Protein AF-0000000079469574 (afdb_homodimer)

Nearest PDB structures (foldseek):
  2pic-assembly1_A  TM=6.461E-01  e=1.067E-06  Escherichia coli K-12
  2ae0-assembly1_X  TM=6.456E-01  e=4.842E-06  Escherichia coli
  2gae-assembly1_A  TM=6.370E-01  e=6.229E-06  Escherichia coli
  2pjj-assembly1_A  TM=6.570E-01  e=1.413E-05  Escherichia coli K-12
  3czb-assembly3_B  TM=7.026E-01  e=5.649E-05  Caulobacter vibrioides CB15

Solvent-accessible surface area (backbone atoms only — not comparable to full-atom values): 18254 Å² total; per-residue (Å²): 140,82,82,83,78,80,81,78,80,82,76,82,77,79,77,77,77,74,75,80,71,76,71,75,79,53,64,59,54,59,48,45,49,51,62,63,38,64,46,46,97,76,51,72,62,42,71,26,29,50,49,75,45,34,37,81,42,91,91,46,70,65,52,35,73,74,67,32,71,64,42,58,67,29,33,23,25,26,14,55,91,79,47,54,68,36,28,26,32,35,30,65,86,44,45,65,31,69,37,96,85,70,50,60,31,84,20,58,33,32,25,51,25,59,41,95,84,30,59,61,65,26,34,34,38,29,36,27,67,38,78,74,34,47,58,64,55,31,61,42,42,30,60,58,36,50,36,27,63,48,42,69,60,68,94,56,79,84,132,138,82,79,77,78,79,79,78,78,80,74,80,78,77,77,77,76,73,74,81,72,77,72,74,80,56,65,59,55,59,49,46,49,51,62,63,41,47,58,47,96,76,52,67,63,40,69,26,30,50,50,76,46,33,37,80,41,90,91,45,68,66,51,35,73,75,68,32,73,65,41,61,65,30,32,23,26,26,14,55,90,78,45,54,68,36,27,26,31,35,28,65,86,45,43,66,30,69,37,96,86,69,49,60,32,84,18,57,33,32,26,52,25,59,42,95,84,30,60,62,65,27,35,36,39,29,36,26,68,38,78,75,35,48,58,64,54,31,60,41,42,30,60,57,36,52,36,29,62,44,41,69,58,67,94,56,79,85,130

pLDDT: mean 79.32, std 26.01, range [30.19, 98.75]

Sequence (318 aa):
MGRHLAALAALPLLAFGGGAHAAPSDPIGDLLMNALTGTVPGSADYRLRATLYHAGAKGVGGLDSLGCKVVAMRTAAIDRNLIPRRTILFIKETVGLSMPDGGTHDGYWYASDVGGAIKGQRIDLFTGAGAGSMKPMRPLNLSQLTVTKAGQFKGCPPNMGRHLAALAALPLLAFGGGAHAAPSDPIGDLLMNALTGTVPGSADYRLRATLYHAGAKGVGGLDSLGCKVVAMRTAAIDRNLIPRRTILFIKETVGLSMPDGGTHDGYWYASDVGGAIKGQRIDLFTGAGAGSMKPMRPLNLSQLTVTKAGQFKGCPPN

Organism: NCBI:txid2803784

Foldseek 3Di:
DDDPPPPPPDDPPPPPPPDPPDDPPPPVVVVVVLVPQPPPVPFDWQWAFEAEDEPPPPPDDQAAPLRHGDDAQAEKAAACVVPNFQWKKFWPQQFQFAAPVGDGDNRIHGHHHHDPVHHDRYMYHYQYHDPVSCVSVVVDPNGTITMTGRHGDPRDDDD/DPPPPPPPDPPPPPPPPPDPPPDPPPPVVVVVVLVVLDPPCPFDWFWAFEAEDEPPDPPDDQAAPLRHGDDAQAEKAAACVVPNFQWKKFWPQQFQFAAPVGDGDNRIHGHHHHDPVHHDRYMYHYQYHDPVSCVSVVVDPNGTITMGTRGGDPRDDDD

Structure (mmCIF, N/CA/C/O backbone):
data_AF-0000000079469574-model_v1
#
loop_
_entity.id
_entity.type
_entity.pdbx_description
1 polymer '3D domain-containing protein'
#
loop_
_atom_site.group_PDB
_atom_site.id
_atom_site.type_symbol
_atom_site.label_atom_id
_atom_site.label_alt_id
_atom_site.label_comp_id
_atom_site.label_asym_id
_atom_site.label_entity_id
_atom_site.label_seq_id
_atom_site.pdbx_PDB_ins_code
_atom_site.Cartn_x
_atom_site.Cartn_y
_atom_site.Cartn_z
_atom_site.occupancy
_atom_site.B_iso_or_equiv
_atom_site.auth_seq_id
_atom_site.auth_comp_id
_atom_site.auth_asym_id
_atom_site.auth_atom_id
_atom_site.pdbx_PDB_model_num
ATOM 1 N N . MET A 1 1 ? -20.719 -80.312 -63.562 1 30.59 1 MET A N 1
ATOM 2 C CA . MET A 1 1 ? -20.938 -80.438 -62.125 1 30.59 1 MET A CA 1
ATOM 3 C C . MET A 1 1 ? -20.625 -79.188 -61.406 1 30.59 1 MET A C 1
ATOM 5 O O . MET A 1 1 ? -19.469 -78.75 -61.344 1 30.59 1 MET A O 1
ATOM 9 N N . GLY A 1 2 ? -21.375 -78.062 -61.594 1 33.12 2 GLY A N 1
ATOM 10 C CA . GLY A 1 2 ? -21.422 -76.625 -61.469 1 33.12 2 GLY A CA 1
ATOM 11 C C . GLY A 1 2 ? -21.406 -76.125 -60.031 1 33.12 2 GLY A C 1
ATOM 12 O O . GLY A 1 2 ? -22.156 -76.625 -59.188 1 33.12 2 GLY A O 1
ATOM 13 N N . ARG A 1 3 ? -20.297 -75.438 -59.469 1 36.03 3 ARG A N 1
ATOM 14 C CA . ARG A 1 3 ? -19.734 -75 -58.188 1 36.03 3 ARG A CA 1
ATOM 15 C C . ARG A 1 3 ? -20.578 -73.875 -57.562 1 36.03 3 ARG A C 1
ATOM 17 O O . ARG A 1 3 ? -20.656 -72.812 -58.125 1 36.03 3 ARG A O 1
ATOM 24 N N . HIS A 1 4 ? -21.75 -74.125 -57 1 36.94 4 HIS A N 1
ATOM 25 C CA . HIS A 1 4 ? -22.672 -73.188 -56.406 1 36.94 4 HIS A CA 1
ATOM 26 C C . HIS A 1 4 ? -22 -72.438 -55.25 1 36.94 4 HIS A C 1
ATOM 28 O O . HIS A 1 4 ? -21.656 -73 -54.219 1 36.94 4 HIS A O 1
ATOM 34 N N . LEU A 1 5 ? -21.141 -71.312 -55.469 1 34.59 5 LEU A N 1
ATOM 35 C CA . LEU A 1 5 ? -20.344 -70.5 -54.562 1 34.59 5 LEU A CA 1
ATOM 36 C C . LEU A 1 5 ? -21.219 -69.688 -53.625 1 34.59 5 LEU A C 1
ATOM 38 O O . LEU A 1 5 ? -22 -68.875 -54.094 1 34.59 5 LEU A O 1
ATOM 42 N N . ALA A 1 6 ? -21.672 -70.125 -52.438 1 35.56 6 ALA A N 1
ATOM 43 C CA . ALA A 1 6 ? -22.609 -69.625 -51.438 1 35.56 6 ALA A CA 1
ATOM 44 C C . ALA A 1 6 ? -22.109 -68.312 -50.844 1 35.56 6 ALA A C 1
ATOM 46 O O . ALA A 1 6 ? -20.969 -68.188 -50.375 1 35.56 6 ALA A O 1
ATOM 47 N N . ALA A 1 7 ? -22.562 -67.062 -51.312 1 36.97 7 ALA A N 1
ATOM 48 C CA . ALA A 1 7 ? -22.203 -65.688 -51 1 36.97 7 ALA A CA 1
ATOM 49 C C . ALA A 1 7 ? -22.578 -65.312 -49.562 1 36.97 7 ALA A C 1
ATOM 51 O O . ALA A 1 7 ? -23.766 -65.312 -49.219 1 36.97 7 ALA A O 1
ATOM 52 N N . LEU A 1 8 ? -21.891 -65.812 -48.469 1 31.88 8 LEU A N 1
ATOM 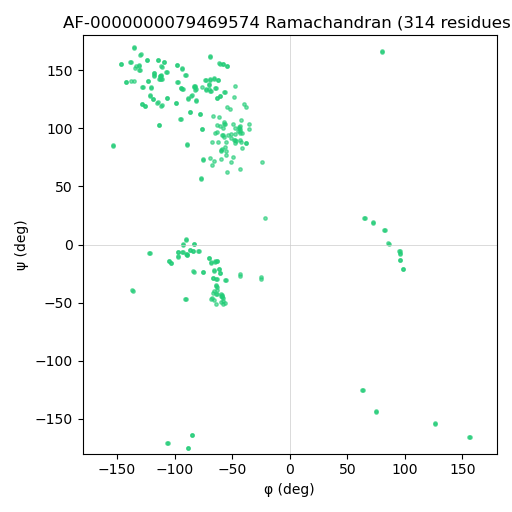53 C CA . LEU A 1 8 ? -22.281 -65.625 -47.094 1 31.88 8 LEU A CA 1
ATOM 54 C C . LEU A 1 8 ? -22.312 -64.125 -46.75 1 31.88 8 LEU A C 1
ATOM 56 O O . LEU A 1 8 ? -21.312 -63.406 -46.938 1 31.88 8 LEU A O 1
ATOM 60 N N . ALA A 1 9 ? -23.484 -63.469 -46.688 1 35.06 9 ALA A N 1
ATOM 61 C CA . ALA A 1 9 ? -23.734 -62.031 -46.438 1 35.06 9 ALA A CA 1
ATOM 62 C C . ALA A 1 9 ? -23.266 -61.625 -45.062 1 35.06 9 ALA A C 1
ATOM 64 O O . ALA A 1 9 ? -23.609 -62.281 -44.062 1 35.06 9 ALA A O 1
ATOM 65 N N . ALA A 1 10 ? -22.109 -60.938 -44.844 1 35.47 10 ALA A N 1
ATOM 66 C CA . ALA A 1 10 ? -21.422 -60.438 -43.656 1 35.47 10 ALA A CA 1
ATOM 67 C C . ALA A 1 10 ? -22.297 -59.5 -42.844 1 35.47 10 ALA A C 1
ATOM 69 O O . ALA A 1 10 ? -22.828 -58.531 -43.406 1 35.47 10 ALA A O 1
ATOM 70 N N . LEU A 1 11 ? -23.047 -59.938 -41.844 1 36.19 11 LEU A N 1
ATOM 71 C CA . LEU A 1 11 ? -23.938 -59.188 -40.969 1 36.19 11 LEU A CA 1
ATOM 72 C C . LEU A 1 11 ? -23.203 -58.031 -40.312 1 36.19 11 LEU A C 1
ATOM 74 O O . LEU A 1 11 ? -22.094 -58.188 -39.781 1 36.19 11 LEU A O 1
ATOM 78 N N . PRO A 1 12 ? -23.562 -56.719 -40.5 1 37.88 12 PRO A N 1
ATOM 79 C CA . PRO A 1 12 ? -22.891 -55.5 -40 1 37.88 12 PRO A CA 1
ATOM 80 C C . PRO A 1 12 ? -22.953 -55.438 -38.469 1 37.88 12 PRO A C 1
ATOM 82 O O . PRO A 1 12 ? -24.016 -55.625 -37.875 1 37.88 12 PRO A O 1
ATOM 85 N N . LEU A 1 13 ? -21.953 -55.875 -37.688 1 33.53 13 LEU A N 1
ATOM 86 C CA . LEU A 1 13 ? -21.844 -55.812 -36.25 1 33.53 13 LEU A CA 1
ATOM 87 C C . LEU A 1 13 ? -22.109 -54.406 -35.719 1 33.53 13 LEU A C 1
ATOM 89 O O . LEU A 1 13 ? -21.469 -53.438 -36.188 1 33.53 13 LEU A O 1
ATOM 93 N N . LEU A 1 14 ? -23.281 -54.094 -35.312 1 33.88 14 LEU A N 1
ATOM 94 C CA . LEU A 1 14 ? -23.672 -52.812 -34.688 1 33.88 14 LEU A CA 1
ATOM 95 C C . LEU A 1 14 ? -22.766 -52.5 -33.5 1 33.88 14 LEU A C 1
ATOM 97 O O . LEU A 1 14 ? -22.609 -53.312 -32.562 1 33.88 14 LEU A O 1
ATOM 101 N N . ALA A 1 15 ? -21.656 -51.719 -33.625 1 31.81 15 ALA A N 1
ATOM 102 C CA . ALA A 1 15 ? -20.703 -51.281 -32.594 1 31.81 15 ALA A CA 1
ATOM 103 C C . ALA A 1 15 ? -21.406 -50.469 -31.516 1 31.81 15 ALA A C 1
ATOM 105 O O . ALA A 1 15 ? -22.016 -49.438 -31.797 1 31.81 15 ALA A O 1
ATOM 106 N N . PHE A 1 16 ? -22.062 -51.156 -30.562 1 32.69 16 PHE A N 1
ATOM 107 C CA . PHE A 1 16 ? -22.578 -50.469 -29.391 1 32.69 16 PHE A CA 1
ATOM 108 C C . PHE A 1 16 ? -21.531 -49.562 -28.781 1 32.69 16 PHE A C 1
ATOM 110 O O . PHE A 1 16 ? -20.422 -50 -28.469 1 32.69 16 PHE A O 1
ATOM 117 N N . GLY A 1 17 ? -21.422 -48.25 -29.188 1 31.31 17 GLY A N 1
ATOM 118 C CA . GLY A 1 17 ? -20.547 -47.219 -28.656 1 31.31 17 GLY A CA 1
ATOM 119 C C . GLY A 1 17 ? -20.625 -47.094 -27.156 1 31.31 17 GLY A C 1
ATOM 120 O O . GLY A 1 17 ? -21.656 -46.688 -26.609 1 31.31 17 GLY A O 1
ATOM 121 N N . GLY A 1 18 ? -20.125 -48.031 -26.359 1 31.72 18 GLY A N 1
ATOM 122 C CA . GLY A 1 18 ? -20.047 -47.938 -24.922 1 31.72 18 GLY A CA 1
ATOM 123 C C . GLY A 1 18 ? -19.562 -46.594 -24.438 1 31.72 18 GLY A C 1
ATOM 124 O O . GLY A 1 18 ? -18.609 -46.031 -24.984 1 31.72 18 GLY A O 1
ATOM 125 N N . GLY A 1 19 ? -20.469 -45.75 -24.016 1 31.03 19 GLY A N 1
ATOM 126 C CA . GLY A 1 19 ? -20.234 -44.438 -23.391 1 31.03 19 GLY A CA 1
ATOM 127 C C . GLY A 1 19 ? -19.156 -44.469 -22.328 1 31.03 19 GLY A C 1
ATOM 128 O O . GLY A 1 19 ? -19.172 -45.344 -21.453 1 31.03 19 GLY A O 1
ATOM 129 N N . ALA A 1 20 ? -17.922 -44.094 -22.656 1 35.34 20 ALA A N 1
ATOM 130 C CA . ALA A 1 20 ? -16.797 -43.938 -21.75 1 35.34 20 ALA A CA 1
ATOM 131 C C . ALA A 1 20 ? -17.234 -43.25 -20.438 1 35.34 20 ALA A C 1
ATOM 133 O O . ALA A 1 20 ? -17.75 -42.125 -20.453 1 35.34 20 ALA A O 1
ATOM 134 N N . HIS A 1 21 ? -17.781 -43.969 -19.484 1 34.31 21 HIS A N 1
ATOM 135 C CA . HIS A 1 21 ? -17.938 -43.438 -18.141 1 34.31 21 HIS A CA 1
ATOM 136 C C . HIS A 1 21 ? -16.703 -42.688 -17.703 1 34.31 21 HIS A C 1
ATOM 138 O O . HIS A 1 21 ? -15.578 -43.188 -17.766 1 34.31 21 HIS A O 1
ATOM 144 N N . ALA A 1 22 ? -16.75 -41.375 -17.641 1 36.88 22 ALA A N 1
ATOM 145 C CA . ALA A 1 22 ? -15.758 -40.5 -17.031 1 36.88 22 ALA A CA 1
ATOM 146 C C . ALA A 1 22 ? -15.273 -41.031 -15.695 1 36.88 22 ALA A C 1
ATOM 148 O O . ALA A 1 22 ? -16.078 -41.344 -14.82 1 36.88 22 ALA A O 1
ATOM 149 N N . ALA A 1 23 ? -14.156 -41.688 -15.711 1 39 23 ALA A N 1
ATOM 150 C CA . ALA A 1 23 ? -13.492 -42.125 -14.484 1 39 23 ALA A CA 1
ATOM 151 C C . ALA A 1 23 ? -13.625 -41.062 -13.391 1 39 23 ALA A C 1
ATOM 153 O O . ALA A 1 23 ? -13.477 -39.875 -13.648 1 39 23 ALA A O 1
ATOM 154 N N . PRO A 1 24 ? -14.258 -41.375 -12.289 1 35.25 24 PRO A N 1
ATOM 155 C CA . PRO A 1 24 ? -14.359 -40.469 -11.164 1 35.25 24 PRO A CA 1
ATOM 156 C C . PRO A 1 24 ? -13.008 -39.844 -10.781 1 35.25 24 PRO A C 1
ATOM 158 O O . PRO A 1 24 ? -11.992 -40.531 -10.773 1 35.25 24 PRO A O 1
ATOM 161 N N . SER A 1 25 ? -12.727 -38.594 -11.18 1 38.47 25 SER A N 1
ATOM 162 C CA . SER A 1 25 ? -11.562 -37.875 -10.672 1 38.47 25 SER A CA 1
ATOM 163 C C . SER A 1 25 ? -11.336 -38.188 -9.188 1 38.47 25 SER A C 1
ATOM 165 O O . SER A 1 25 ? -12.219 -37.969 -8.359 1 38.47 25 SER A O 1
ATOM 167 N N . ASP A 1 26 ? -10.594 -39.25 -8.867 1 38.09 26 ASP A N 1
ATOM 168 C CA . ASP A 1 26 ? -10.227 -39.656 -7.512 1 38.09 26 ASP A CA 1
ATOM 169 C C . ASP A 1 26 ? -9.688 -38.438 -6.727 1 38.09 26 ASP A C 1
ATOM 171 O O . ASP A 1 26 ? -8.648 -37.875 -7.074 1 38.09 26 ASP A O 1
ATOM 175 N N . PRO A 1 27 ? -10.523 -37.719 -6.055 1 43.78 27 PRO A N 1
ATOM 176 C CA . PRO A 1 27 ? -10.086 -36.625 -5.191 1 43.78 27 PRO A CA 1
ATOM 177 C C . PRO A 1 27 ? -8.867 -36.969 -4.344 1 43.78 27 PRO A C 1
ATOM 179 O O . PRO A 1 27 ? -8.211 -36.094 -3.789 1 43.78 27 PRO A O 1
ATOM 182 N N . ILE A 1 28 ? -8.727 -38.281 -4.074 1 44.38 28 ILE A N 1
ATOM 183 C CA . ILE A 1 28 ? -7.566 -38.688 -3.277 1 44.38 28 ILE A CA 1
ATOM 184 C C . ILE A 1 28 ? -6.285 -38.438 -4.078 1 44.38 28 ILE A C 1
ATOM 186 O O . ILE A 1 28 ? -5.266 -38.031 -3.52 1 44.38 28 ILE A O 1
ATOM 190 N N . GLY A 1 29 ? -6.363 -38.781 -5.391 1 44.34 29 GLY A N 1
ATOM 191 C CA . GLY A 1 29 ? -5.172 -38.562 -6.203 1 44.34 29 GLY A CA 1
ATOM 192 C C . GLY A 1 29 ? -4.707 -37.125 -6.242 1 44.34 29 GLY A C 1
ATOM 193 O O . GLY A 1 29 ? -3.506 -36.844 -6.172 1 44.34 29 GLY A O 1
ATOM 194 N N . ASP A 1 30 ? -5.711 -36.188 -6.434 1 43.06 30 ASP A N 1
ATOM 195 C CA . ASP A 1 30 ? -5.32 -34.781 -6.426 1 43.06 30 ASP A CA 1
ATOM 196 C C . ASP A 1 30 ? -4.766 -34.375 -5.062 1 43.06 30 ASP A C 1
ATOM 198 O O . ASP A 1 30 ? -3.828 -33.594 -4.98 1 43.06 30 ASP A O 1
ATOM 202 N N . LEU A 1 31 ? -5.324 -34.906 -4.035 1 39.91 31 LEU A N 1
ATOM 203 C CA . LEU A 1 31 ? -4.789 -34.656 -2.705 1 39.91 31 LEU A CA 1
ATOM 204 C C . LEU A 1 31 ? -3.424 -35.312 -2.531 1 39.91 31 LEU A C 1
ATOM 206 O O . LEU A 1 31 ? -2.5 -34.688 -1.992 1 39.91 31 LEU A O 1
ATOM 210 N N . LEU A 1 32 ? -3.25 -36.562 -2.904 1 45.12 32 LEU A N 1
ATOM 211 C CA . LEU A 1 32 ? -1.958 -37.219 -2.828 1 45.12 32 LEU A CA 1
ATOM 212 C C . LEU A 1 32 ? -0.939 -36.562 -3.74 1 45.12 32 LEU A C 1
ATOM 214 O O . LEU A 1 32 ? 0.214 -36.375 -3.352 1 45.12 32 LEU A O 1
ATOM 218 N N . MET A 1 33 ? -1.301 -36.188 -4.996 1 39.47 33 MET A N 1
ATOM 219 C CA . MET A 1 33 ? -0.352 -35.406 -5.777 1 39.47 33 MET A CA 1
ATOM 220 C C . MET A 1 33 ? -0.019 -34.094 -5.066 1 39.47 33 MET A C 1
ATOM 222 O O . MET A 1 33 ? 1.102 -33.594 -5.172 1 39.47 33 MET A O 1
ATOM 226 N N . ASN A 1 34 ? -0.964 -33.438 -4.52 1 40.91 34 ASN A N 1
ATOM 227 C CA . ASN A 1 34 ? -0.59 -32.281 -3.688 1 40.91 34 ASN A CA 1
ATOM 228 C C . ASN A 1 34 ? 0.316 -32.719 -2.533 1 40.91 34 ASN A C 1
ATOM 230 O O . ASN A 1 34 ? 1.257 -32 -2.186 1 40.91 34 ASN A O 1
ATOM 234 N N . ALA A 1 35 ? -0.022 -33.688 -1.823 1 41.44 35 ALA A N 1
ATOM 235 C CA . ALA A 1 35 ? 0.88 -34.156 -0.778 1 41.44 35 ALA A CA 1
ATOM 236 C C . ALA A 1 35 ? 2.238 -34.562 -1.359 1 41.44 35 ALA A C 1
ATOM 238 O O . ALA A 1 35 ? 3.277 -34.281 -0.758 1 41.44 35 ALA A O 1
ATOM 239 N N . LEU A 1 36 ? 2.406 -35.312 -2.35 1 40.12 36 LEU A N 1
ATOM 240 C CA . LEU A 1 36 ? 3.674 -35.625 -3 1 40.12 36 LEU A CA 1
ATOM 241 C C . LEU A 1 36 ? 4.27 -34.406 -3.658 1 40.12 36 LEU A C 1
ATOM 243 O O . LEU A 1 36 ? 5.469 -34.344 -3.938 1 40.12 36 LEU A O 1
ATOM 247 N N . THR A 1 37 ? 3.598 -33.656 -4.395 1 44.31 37 THR A N 1
ATOM 248 C CA . THR A 1 37 ? 4.348 -32.469 -4.801 1 44.31 37 THR A CA 1
ATOM 249 C C . THR A 1 37 ? 4.855 -31.703 -3.58 1 44.31 37 THR A C 1
ATOM 251 O O . THR A 1 37 ? 4.172 -31.625 -2.559 1 44.31 37 THR A O 1
ATOM 254 N N . GLY A 1 38 ? 6.176 -31.766 -3.197 1 40.47 38 GLY A N 1
ATOM 255 C CA . GLY A 1 38 ? 7.145 -31.328 -2.207 1 40.47 38 GLY A CA 1
ATOM 256 C C . GLY A 1 38 ? 6.719 -30.078 -1.468 1 40.47 38 GLY A C 1
ATOM 257 O O . GLY A 1 38 ? 7.48 -29.109 -1.383 1 40.47 38 GLY A O 1
ATOM 258 N N . THR A 1 39 ? 5.602 -29.688 -1.341 1 41.12 39 THR A N 1
ATOM 259 C CA . THR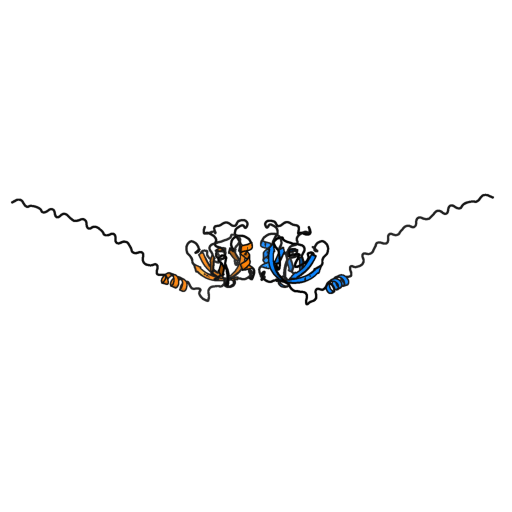 A 1 39 ? 5.746 -28.672 -0.31 1 41.12 39 THR A CA 1
ATOM 260 C C . THR A 1 39 ? 6.418 -29.25 0.932 1 41.12 39 THR A C 1
ATOM 262 O O . THR A 1 39 ? 5.863 -30.125 1.597 1 41.12 39 THR A O 1
ATOM 265 N N . VAL A 1 40 ? 7.707 -29.75 0.894 1 39.59 40 VAL A N 1
ATOM 266 C CA . VAL A 1 40 ? 8.492 -30.078 2.082 1 39.59 40 VAL A CA 1
ATOM 267 C C . VAL A 1 40 ? 8.172 -29.078 3.199 1 39.59 40 VAL A C 1
ATOM 269 O O . VAL A 1 40 ? 8.156 -27.875 2.979 1 39.59 40 VAL A O 1
ATOM 272 N N . PRO A 1 41 ? 7.434 -29.375 4.184 1 47.06 41 PRO A N 1
ATOM 273 C CA . PRO A 1 41 ? 7.211 -28.469 5.316 1 47.06 41 PRO A CA 1
ATOM 274 C C . PRO A 1 41 ? 8.352 -27.469 5.504 1 47.06 41 PRO A C 1
ATOM 276 O O . PRO A 1 41 ? 8.148 -26.406 6.105 1 47.06 41 PRO A O 1
ATOM 279 N N . GLY A 1 42 ? 9.727 -27.891 5.078 1 44.12 42 GLY A N 1
ATOM 280 C CA . GLY A 1 42 ? 11 -27.203 5.191 1 44.12 42 GLY A CA 1
ATOM 281 C C . GLY A 1 42 ? 11.234 -26.203 4.074 1 44.12 42 GLY A C 1
ATOM 282 O O . GLY A 1 42 ? 12.375 -25.812 3.814 1 44.12 42 GLY A O 1
ATOM 283 N N . SER A 1 43 ? 10.531 -26.375 2.824 1 50.34 43 SER A N 1
ATOM 284 C CA . SER A 1 43 ? 10.914 -25.688 1.602 1 50.34 43 SER A CA 1
ATOM 285 C C . SER A 1 43 ? 11.148 -24.203 1.864 1 50.34 43 SER A C 1
ATOM 287 O O . SER A 1 43 ? 10.625 -23.641 2.83 1 50.34 43 SER A O 1
ATOM 289 N N . ALA A 1 44 ? 12.305 -23.75 1.215 1 54.97 44 ALA A N 1
ATOM 290 C CA . ALA A 1 44 ? 12.93 -22.422 1.293 1 54.97 44 ALA A CA 1
ATOM 291 C C . ALA A 1 44 ? 11.883 -21.312 1.214 1 54.97 44 ALA A C 1
ATOM 293 O O . ALA A 1 44 ? 11.094 -21.266 0.267 1 54.97 44 ALA A O 1
ATOM 294 N N . ASP A 1 45 ? 11.414 -20.953 2.361 1 79.88 45 ASP A N 1
ATOM 295 C CA . ASP A 1 45 ? 10.625 -19.734 2.543 1 79.88 45 ASP A CA 1
ATOM 296 C C . ASP A 1 45 ? 11.398 -18.516 2.072 1 79.88 45 ASP A C 1
ATOM 298 O O . ASP A 1 45 ? 12.594 -18.375 2.342 1 79.88 45 ASP A O 1
ATOM 302 N N . TYR A 1 46 ? 11.031 -17.984 0.928 1 92.5 46 TYR A N 1
ATOM 303 C CA . TYR A 1 46 ? 11.508 -16.656 0.578 1 92.5 46 TYR A CA 1
ATOM 304 C C . TYR A 1 46 ? 10.852 -15.594 1.457 1 92.5 46 TYR A C 1
ATOM 306 O O . TYR A 1 46 ? 9.688 -15.719 1.822 1 92.5 46 TYR A O 1
ATOM 314 N N . ARG A 1 47 ? 11.68 -14.75 1.921 1 96.31 47 ARG A N 1
ATOM 315 C CA . ARG A 1 47 ? 11.133 -13.484 2.4 1 96.31 47 ARG A CA 1
ATOM 316 C C . ARG A 1 47 ? 11.18 -12.422 1.311 1 96.31 47 ARG A C 1
ATOM 318 O O . ARG A 1 47 ? 12.258 -11.961 0.933 1 96.31 47 ARG A O 1
ATOM 325 N N . LEU A 1 48 ? 10.047 -12.094 0.793 1 97.56 48 LEU A N 1
ATOM 326 C CA . LEU A 1 48 ? 9.984 -11.195 -0.357 1 97.56 48 LEU A CA 1
ATOM 327 C C . LEU A 1 48 ? 9.336 -9.867 0.022 1 97.56 48 LEU A C 1
ATOM 329 O O . LEU A 1 48 ? 8.406 -9.836 0.826 1 97.56 48 LEU A O 1
ATOM 333 N N . ARG A 1 49 ? 9.844 -8.82 -0.599 1 97.38 49 ARG A N 1
ATOM 334 C CA . ARG A 1 49 ? 9.164 -7.531 -0.562 1 97.38 49 ARG A CA 1
ATOM 335 C C . ARG A 1 49 ? 8.078 -7.457 -1.627 1 97.38 49 ARG A C 1
ATOM 337 O O . ARG A 1 49 ? 8.312 -7.801 -2.787 1 97.38 49 ARG A O 1
ATOM 344 N N . ALA A 1 50 ? 6.93 -6.93 -1.188 1 97.94 50 ALA A N 1
ATOM 345 C CA . ALA A 1 50 ? 5.805 -6.957 -2.121 1 97.94 50 ALA A CA 1
ATOM 346 C C . ALA A 1 50 ? 5.422 -5.543 -2.557 1 97.94 50 ALA A C 1
ATOM 348 O O . ALA A 1 50 ? 5.508 -4.602 -1.769 1 97.94 50 ALA A O 1
ATOM 349 N N . THR A 1 51 ? 5.066 -5.422 -3.803 1 96.62 51 THR A N 1
ATOM 350 C CA . THR A 1 51 ? 4.254 -4.336 -4.336 1 96.62 51 THR A CA 1
ATOM 351 C C . THR A 1 51 ? 2.908 -4.859 -4.836 1 96.62 51 THR A C 1
ATOM 353 O O . THR A 1 51 ? 2.693 -6.07 -4.898 1 96.62 51 THR A O 1
ATOM 356 N N . LEU A 1 52 ? 2.025 -3.939 -4.906 1 96.25 52 LEU A N 1
ATOM 357 C CA . LEU A 1 52 ? 0.692 -4.277 -5.395 1 96.25 52 LEU A CA 1
ATOM 358 C C . LEU A 1 52 ? 0.424 -3.627 -6.746 1 96.25 52 LEU A C 1
ATOM 360 O O . LEU A 1 52 ? 0.897 -2.52 -7.012 1 96.25 52 LEU A O 1
ATOM 364 N N . TYR A 1 53 ? -0.301 -4.297 -7.57 1 93 53 TYR A N 1
ATOM 365 C CA . TYR A 1 53 ? -0.767 -3.695 -8.812 1 93 53 TYR A CA 1
ATOM 366 C C . TYR A 1 53 ? -2.213 -4.082 -9.102 1 93 53 TYR A C 1
ATOM 368 O O . TYR A 1 53 ? -2.746 -5.012 -8.492 1 93 53 TYR A O 1
ATOM 376 N N . HIS A 1 54 ? -2.863 -3.256 -9.906 1 93.06 54 HIS A N 1
ATOM 377 C CA . HIS A 1 54 ? -4.293 -3.396 -10.172 1 93.06 54 HIS A CA 1
ATOM 378 C C . HIS A 1 54 ? -4.641 -2.969 -11.594 1 93.06 54 HIS A C 1
ATOM 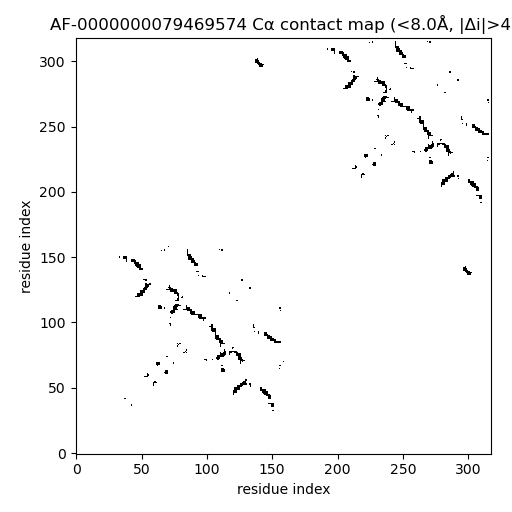380 O O . HIS A 1 54 ? -3.879 -2.236 -12.227 1 93.06 54 HIS A O 1
ATOM 386 N N . ALA A 1 55 ? -5.715 -3.531 -12.008 1 92.88 55 ALA A N 1
ATOM 387 C CA . ALA A 1 55 ? -6.234 -3.104 -13.305 1 92.88 55 ALA A CA 1
ATOM 388 C C . ALA A 1 55 ? -6.609 -1.625 -13.289 1 92.88 55 ALA A C 1
ATOM 390 O O . ALA A 1 55 ? -7.168 -1.132 -12.305 1 92.88 55 ALA A O 1
ATOM 391 N N . GLY A 1 56 ? -6.305 -0.986 -14.445 1 86.56 56 GLY A N 1
ATOM 392 C CA . GLY A 1 56 ? -6.574 0.439 -14.539 1 86.56 56 GLY A CA 1
ATOM 393 C C . GLY A 1 56 ? -5.348 1.296 -14.281 1 86.56 56 GLY A C 1
ATOM 394 O O . GLY A 1 56 ? -5.344 2.488 -14.602 1 86.56 56 GLY A O 1
ATOM 395 N N . ALA A 1 57 ? -4.406 0.693 -13.617 1 81.56 57 ALA A N 1
ATOM 396 C CA . ALA A 1 57 ? -3.135 1.404 -13.5 1 81.56 57 ALA A CA 1
ATOM 397 C C . ALA A 1 57 ? -2.426 1.479 -14.852 1 81.56 57 ALA A C 1
ATOM 399 O O . ALA A 1 57 ? -2.715 0.69 -15.758 1 81.56 57 ALA A O 1
ATOM 400 N N . LYS A 1 58 ? -1.497 2.42 -14.883 1 77.19 58 LYS A N 1
ATOM 401 C CA . LYS A 1 58 ? -0.771 2.586 -16.141 1 77.19 58 LYS A CA 1
ATOM 402 C C . LYS A 1 58 ? 0.013 1.324 -16.484 1 77.19 58 LYS A C 1
ATOM 404 O O . LYS A 1 58 ? 0.733 0.781 -15.648 1 77.19 58 LYS A O 1
ATOM 409 N N . GLY A 1 59 ? -0.25 0.827 -17.75 1 79.31 59 GLY A N 1
ATOM 410 C CA . GLY A 1 59 ? 0.551 -0.271 -18.266 1 79.31 59 GLY A CA 1
ATOM 411 C C . GLY A 1 59 ? 0.027 -1.636 -17.859 1 79.31 59 GLY A C 1
ATOM 412 O O . GLY A 1 59 ? 0.641 -2.658 -18.156 1 79.31 59 GLY A O 1
ATOM 413 N N . VAL A 1 60 ? -1.026 -1.622 -17.141 1 82.69 60 VAL A N 1
ATOM 414 C CA . VAL A 1 60 ? -1.549 -2.91 -16.703 1 82.69 60 VAL A CA 1
ATOM 415 C C . VAL A 1 60 ? -2.697 -3.342 -17.609 1 82.69 60 VAL A C 1
ATOM 417 O O . VAL A 1 60 ? -3.689 -2.623 -17.75 1 82.69 60 VAL A O 1
ATOM 420 N N . GLY A 1 61 ? -2.539 -4.539 -18.25 1 85.81 61 GLY A N 1
ATOM 421 C CA . GLY A 1 61 ? -3.58 -5.117 -19.094 1 85.81 61 GLY A CA 1
ATOM 422 C C . GLY A 1 61 ? -4.293 -6.285 -18.438 1 85.81 61 GLY A C 1
ATOM 423 O O . GLY A 1 61 ? -4.152 -6.508 -17.234 1 85.81 61 GLY A O 1
ATOM 424 N N . GLY A 1 62 ? -5.129 -7 -19.219 1 92.38 62 GLY A N 1
ATOM 425 C CA . GLY A 1 62 ? -5.945 -8.086 -18.703 1 92.38 62 GLY A CA 1
ATOM 426 C C . GLY A 1 62 ? -5.25 -9.43 -18.766 1 92.38 62 GLY A C 1
ATOM 427 O O . GLY A 1 62 ? -5.754 -10.422 -18.219 1 92.38 62 GLY A O 1
ATOM 428 N N . LEU A 1 63 ? -4.109 -9.469 -19.406 1 95.19 63 LEU A N 1
ATOM 429 C CA . LEU A 1 63 ? -3.373 -10.719 -19.547 1 95.19 63 LEU A CA 1
ATOM 430 C C . LEU A 1 63 ? -2.008 -10.625 -18.875 1 95.19 63 LEU A C 1
ATOM 432 O O . LEU A 1 63 ? -1.38 -9.562 -18.891 1 95.19 63 LEU A O 1
ATOM 436 N N . ASP A 1 64 ? -1.607 -11.75 -18.312 1 95.62 64 ASP A N 1
ATOM 437 C CA . ASP A 1 64 ? -0.254 -11.82 -17.766 1 95.62 64 ASP A CA 1
ATOM 438 C C . ASP A 1 64 ? 0.746 -12.258 -18.828 1 95.62 64 ASP A C 1
ATOM 440 O O . ASP A 1 64 ? 0.411 -12.312 -20.016 1 95.62 64 ASP A O 1
ATOM 444 N N . SER A 1 65 ? 1.97 -12.438 -18.406 1 94.75 65 SER A N 1
ATOM 445 C CA . SER A 1 65 ? 3.055 -12.703 -19.344 1 94.75 65 SER A CA 1
ATOM 446 C C . SER A 1 65 ? 2.9 -14.078 -19.984 1 94.75 65 SER A C 1
ATOM 448 O O . SER A 1 65 ? 3.557 -14.375 -20.984 1 94.75 65 SER A O 1
ATOM 450 N N . LEU A 1 66 ? 2.066 -15 -19.469 1 96.19 66 LEU A N 1
ATOM 451 C CA . LEU A 1 66 ? 1.769 -16.297 -20.062 1 96.19 66 LEU A CA 1
ATOM 452 C C . LEU A 1 66 ? 0.618 -16.188 -21.062 1 96.19 66 LEU A C 1
ATOM 454 O O . LEU A 1 66 ? 0.27 -17.172 -21.719 1 96.19 66 LEU A O 1
ATOM 458 N N . GLY A 1 67 ? 0.061 -14.977 -21.109 1 96.12 67 GLY A N 1
ATOM 459 C CA . GLY A 1 67 ? -1.13 -14.82 -21.922 1 96.12 67 GLY A CA 1
ATOM 460 C C . GLY A 1 67 ? -2.4 -15.258 -21.219 1 96.12 67 GLY A C 1
ATOM 461 O O . GLY A 1 67 ? -3.434 -15.461 -21.859 1 96.12 67 GLY A O 1
ATOM 462 N N . CYS A 1 68 ? -2.289 -15.453 -19.984 1 97.44 68 CYS A N 1
ATOM 463 C CA . CYS A 1 68 ? -3.436 -15.859 -19.188 1 97.44 68 CYS A CA 1
ATOM 464 C C . CYS A 1 68 ? -4.125 -14.641 -18.562 1 97.44 68 CYS A C 1
ATOM 466 O O . CYS A 1 68 ? -3.477 -13.641 -18.266 1 97.44 68 CYS A O 1
ATOM 468 N N . LYS A 1 69 ? -5.426 -14.75 -18.328 1 96.56 69 LYS A N 1
ATOM 469 C CA . LYS A 1 69 ? -6.148 -13.68 -17.641 1 96.56 69 LYS A CA 1
ATOM 470 C C . LYS A 1 69 ? -5.648 -13.508 -16.219 1 96.56 69 LYS A C 1
ATOM 472 O O . LYS A 1 69 ? -5.477 -14.484 -15.492 1 96.56 69 LYS A O 1
ATOM 477 N N . VAL A 1 70 ? -5.449 -12.234 -15.891 1 96.88 70 VAL A N 1
ATOM 478 C CA . VAL A 1 70 ? -5.078 -11.984 -14.5 1 96.88 70 VAL A CA 1
ATOM 479 C C . VAL A 1 70 ? -6.289 -12.195 -13.594 1 96.88 70 VAL A C 1
ATOM 481 O O . VAL A 1 70 ? -7.414 -11.844 -13.961 1 96.88 70 VAL A O 1
ATOM 484 N N . VAL A 1 71 ? -6.008 -12.773 -12.43 1 97.19 71 VAL A N 1
ATOM 485 C CA . VAL A 1 71 ? -7.074 -13.047 -11.477 1 97.19 71 VAL A CA 1
ATOM 486 C C . VAL A 1 71 ? -6.777 -12.336 -10.156 1 97.19 71 VAL A C 1
ATOM 488 O O . VAL A 1 71 ? -5.688 -12.477 -9.594 1 97.19 71 VAL A O 1
ATOM 491 N N . ALA A 1 72 ? -7.766 -11.578 -9.672 1 97.69 72 ALA A N 1
ATOM 492 C CA . ALA A 1 72 ? -7.621 -10.797 -8.453 1 97.69 72 ALA A CA 1
ATOM 493 C C . ALA A 1 72 ? -7.238 -11.688 -7.273 1 97.69 72 ALA A C 1
ATOM 495 O O . ALA A 1 72 ? -7.859 -12.727 -7.047 1 97.69 72 ALA A O 1
ATOM 496 N N . MET A 1 73 ? -6.215 -11.234 -6.562 1 98.62 73 MET A N 1
ATOM 497 C CA . MET A 1 73 ? -5.789 -11.867 -5.316 1 98.62 73 MET A CA 1
ATOM 498 C C . MET A 1 73 ? -5.273 -13.273 -5.57 1 98.62 73 MET A C 1
ATOM 500 O O . MET A 1 73 ? -5.312 -14.125 -4.68 1 98.62 73 MET A O 1
ATOM 504 N N . ARG A 1 74 ? -4.84 -13.578 -6.805 1 98.62 74 ARG A N 1
ATOM 505 C CA . ARG A 1 74 ? -4.336 -14.898 -7.168 1 98.62 74 ARG A CA 1
ATOM 506 C C . ARG A 1 74 ? -3.076 -14.789 -8.023 1 98.62 74 ARG A C 1
ATOM 508 O O . ARG A 1 74 ? -2.137 -15.562 -7.852 1 98.62 74 ARG A O 1
ATOM 515 N N . THR A 1 75 ? -3.049 -13.844 -8.906 1 98.31 75 THR A N 1
ATOM 516 C CA . THR A 1 75 ? -1.938 -13.711 -9.844 1 98.31 75 THR A CA 1
ATOM 517 C C . THR A 1 75 ? -0.767 -12.977 -9.195 1 98.31 75 THR A C 1
ATOM 519 O O . THR A 1 75 ? -0.949 -11.93 -8.57 1 98.31 75 THR A O 1
ATOM 522 N N . ALA A 1 76 ? 0.356 -13.484 -9.344 1 98.38 76 ALA A N 1
ATOM 523 C CA . ALA A 1 76 ? 1.583 -12.867 -8.844 1 98.38 76 ALA A CA 1
ATOM 524 C C . ALA A 1 76 ? 2.627 -12.742 -9.945 1 98.38 76 ALA A C 1
ATOM 526 O O . ALA A 1 76 ? 2.803 -13.664 -10.75 1 98.38 76 ALA A O 1
ATOM 527 N N . ALA A 1 77 ? 3.252 -11.594 -10 1 98.31 77 ALA A N 1
ATOM 528 C CA . ALA A 1 77 ? 4.465 -11.414 -10.797 1 98.31 77 ALA A CA 1
ATOM 529 C C . ALA A 1 77 ? 5.715 -11.648 -9.953 1 98.31 77 ALA A C 1
ATOM 531 O O . ALA A 1 77 ? 5.828 -11.117 -8.844 1 98.31 77 ALA A O 1
ATOM 532 N N . ILE A 1 78 ? 6.668 -12.391 -10.445 1 97.94 78 ILE A N 1
ATOM 533 C CA . ILE A 1 78 ? 7.879 -12.75 -9.719 1 97.94 78 ILE A CA 1
ATOM 534 C C . ILE A 1 78 ? 9.094 -12.586 -10.625 1 97.94 78 ILE A C 1
ATOM 536 O O . ILE A 1 78 ? 8.953 -12.258 -11.805 1 97.94 78 ILE A O 1
ATOM 540 N N . ASP A 1 79 ? 10.227 -12.672 -10.008 1 97.5 79 ASP A N 1
ATOM 541 C CA . ASP A 1 79 ? 11.453 -12.891 -10.766 1 97.5 79 ASP A CA 1
ATOM 542 C C . ASP A 1 79 ? 11.586 -14.352 -11.188 1 97.5 79 ASP A C 1
ATOM 544 O O . ASP A 1 79 ? 11.812 -15.227 -10.352 1 97.5 79 ASP A O 1
ATOM 548 N N . ARG A 1 80 ? 11.492 -14.523 -12.43 1 95.81 80 ARG A N 1
ATOM 549 C CA . ARG A 1 80 ? 11.461 -15.891 -12.922 1 95.81 80 ARG A CA 1
ATOM 550 C C . ARG A 1 80 ? 12.789 -16.594 -12.656 1 95.81 80 ARG A C 1
ATOM 552 O O . ARG A 1 80 ? 12.859 -17.828 -12.688 1 95.81 80 ARG A O 1
ATOM 559 N N . ASN A 1 81 ? 13.883 -15.828 -12.477 1 95.06 81 ASN A N 1
ATOM 560 C CA . ASN A 1 81 ? 15.164 -16.453 -12.172 1 95.06 81 ASN A CA 1
ATOM 561 C C . ASN A 1 81 ? 15.227 -16.922 -10.727 1 95.06 81 ASN A C 1
ATOM 563 O O . ASN A 1 81 ? 16.062 -17.766 -10.383 1 95.06 81 ASN A O 1
ATOM 567 N N . LEU A 1 82 ? 14.43 -16.328 -9.906 1 95.06 82 LEU A N 1
ATOM 568 C CA . LEU A 1 82 ? 14.344 -16.734 -8.508 1 95.06 82 LEU A CA 1
ATOM 569 C C . LEU A 1 82 ? 13.266 -17.812 -8.32 1 95.06 82 LEU A C 1
ATOM 571 O O . LEU A 1 82 ? 13.5 -18.812 -7.645 1 95.06 82 LEU A O 1
ATOM 575 N N . ILE A 1 83 ? 12.086 -17.609 -8.891 1 95.25 83 ILE A N 1
ATOM 576 C CA . ILE A 1 83 ? 10.945 -18.516 -8.844 1 95.25 83 ILE A CA 1
ATOM 577 C C . ILE A 1 83 ? 10.43 -18.781 -10.258 1 95.25 83 ILE A C 1
ATOM 579 O O . ILE A 1 83 ? 9.961 -17.859 -10.938 1 95.25 83 ILE A O 1
ATOM 583 N N . PRO A 1 84 ? 10.422 -19.969 -10.633 1 95.44 84 PRO A N 1
ATOM 584 C CA . PRO A 1 84 ? 9.953 -20.25 -11.992 1 95.44 84 PRO A CA 1
ATOM 585 C C . PRO A 1 84 ? 8.469 -19.938 -12.18 1 95.44 84 PRO A C 1
ATOM 587 O O . PRO A 1 84 ? 7.668 -20.172 -11.273 1 95.44 84 PRO A O 1
ATOM 590 N N . ARG A 1 85 ? 8.109 -19.438 -13.359 1 96.56 85 ARG A N 1
ATOM 591 C CA . ARG A 1 85 ? 6.688 -19.312 -13.68 1 96.56 85 ARG A CA 1
ATOM 592 C C . ARG A 1 85 ? 5.969 -20.641 -13.516 1 96.56 85 ARG A C 1
ATOM 594 O O . ARG A 1 85 ? 6.574 -21.703 -13.656 1 96.56 85 ARG A O 1
ATOM 601 N N . ARG A 1 86 ? 4.734 -20.578 -13.25 1 97.5 86 ARG A N 1
ATOM 602 C CA . ARG A 1 86 ? 3.834 -21.719 -13.062 1 97.5 86 ARG A CA 1
ATOM 603 C C . ARG A 1 86 ? 4.105 -22.422 -11.742 1 97.5 86 ARG A C 1
ATOM 605 O O . ARG A 1 86 ? 3.768 -23.594 -11.578 1 97.5 86 ARG A O 1
ATOM 612 N N . THR A 1 87 ? 4.75 -21.719 -10.883 1 96.75 87 THR A N 1
ATOM 613 C CA . THR A 1 87 ? 4.84 -22.156 -9.492 1 96.75 87 THR A CA 1
ATOM 614 C C . THR A 1 87 ? 3.594 -21.75 -8.711 1 96.75 87 THR A C 1
ATOM 616 O O . THR A 1 87 ? 3.102 -20.641 -8.859 1 96.75 87 THR A O 1
ATOM 619 N N . ILE A 1 88 ? 3.088 -22.656 -7.934 1 97.69 88 ILE A N 1
ATOM 620 C CA . ILE A 1 88 ? 2.082 -22.328 -6.93 1 97.69 88 ILE A CA 1
ATOM 621 C C . ILE A 1 88 ? 2.764 -21.844 -5.648 1 97.69 88 ILE A C 1
ATOM 623 O O . ILE A 1 88 ? 3.676 -22.516 -5.141 1 97.69 88 ILE A O 1
ATOM 627 N N . LEU A 1 89 ? 2.291 -20.703 -5.203 1 97.62 89 LEU A N 1
ATOM 628 C CA . LEU A 1 89 ? 2.885 -20.094 -4.012 1 97.62 89 LEU A CA 1
ATOM 629 C C . LEU A 1 89 ? 1.901 -20.125 -2.846 1 97.62 89 LEU A C 1
ATOM 631 O O . LEU A 1 89 ? 0.694 -19.969 -3.043 1 97.62 89 LEU A O 1
ATOM 635 N N . PHE A 1 90 ? 2.463 -20.359 -1.694 1 98.12 90 PHE A N 1
ATOM 636 C CA . PHE A 1 90 ? 1.721 -20.125 -0.461 1 98.12 90 PHE A CA 1
ATOM 637 C C . PHE A 1 90 ? 2.301 -18.938 0.304 1 98.12 90 PHE A C 1
ATOM 639 O O . PHE A 1 90 ? 3.492 -18.922 0.621 1 98.12 90 PHE A O 1
ATOM 646 N N . ILE A 1 91 ? 1.458 -17.891 0.518 1 97.94 91 ILE A N 1
ATOM 647 C CA . ILE A 1 91 ? 1.839 -16.703 1.273 1 97.94 91 ILE A CA 1
ATOM 648 C C . ILE A 1 91 ? 1.022 -16.625 2.562 1 97.94 91 ILE A C 1
ATOM 650 O O . ILE A 1 91 ? -0.116 -16.156 2.555 1 97.94 91 ILE A O 1
ATOM 654 N N . LYS A 1 92 ? 1.612 -16.969 3.615 1 96.94 92 LYS A N 1
ATOM 655 C CA . LYS A 1 92 ? 0.89 -17.203 4.863 1 96.94 92 LYS A CA 1
ATOM 656 C C . LYS A 1 92 ? 0.231 -15.914 5.363 1 96.94 92 LYS A C 1
ATOM 658 O O . LYS A 1 92 ? -0.847 -15.961 5.961 1 96.94 92 LYS A O 1
ATOM 663 N N . GLU A 1 93 ? 0.872 -14.727 5.16 1 98 93 GLU A N 1
ATOM 664 C CA . GLU A 1 93 ? 0.351 -13.461 5.664 1 98 93 GLU A CA 1
ATOM 665 C C . GLU A 1 93 ? -0.967 -13.102 4.988 1 98 93 GLU A C 1
ATOM 667 O O . GLU A 1 93 ? -1.704 -12.234 5.473 1 98 93 GLU A O 1
ATOM 672 N N . THR A 1 94 ? -1.306 -13.758 3.881 1 98.5 94 THR A N 1
ATOM 673 C CA . THR A 1 94 ? -2.508 -13.375 3.15 1 98.5 94 THR A CA 1
ATOM 674 C C . THR A 1 94 ? -3.686 -14.266 3.537 1 98.5 94 THR A C 1
ATOM 676 O O . THR A 1 94 ? -4.816 -14.031 3.102 1 98.5 94 THR A O 1
ATOM 679 N N . VAL A 1 95 ? -3.434 -15.281 4.32 1 98.44 95 VAL A N 1
ATOM 680 C CA . VAL A 1 95 ? -4.516 -16.141 4.789 1 98.44 95 VAL A CA 1
ATOM 681 C C . VAL A 1 95 ? -5.516 -15.32 5.594 1 98.44 95 VAL A C 1
ATOM 683 O O . VAL A 1 95 ? -5.129 -14.555 6.484 1 98.44 95 VAL A O 1
ATOM 686 N N . GLY A 1 96 ? -6.777 -15.422 5.223 1 98.56 96 GLY A N 1
ATOM 687 C CA . GLY A 1 96 ? -7.828 -14.781 5.988 1 98.56 96 GLY A CA 1
ATOM 688 C C . GLY A 1 96 ? -8.219 -13.422 5.438 1 98.56 96 GLY A C 1
ATOM 689 O O . GLY A 1 96 ? -9.227 -12.844 5.852 1 98.56 96 GLY A O 1
ATOM 690 N N . LEU A 1 97 ? -7.441 -12.859 4.547 1 98.62 97 LEU A N 1
ATOM 691 C CA . LEU A 1 97 ? -7.828 -11.594 3.932 1 98.62 97 LEU A CA 1
ATOM 692 C C . LEU A 1 97 ? -9.133 -11.742 3.162 1 98.62 97 LEU A C 1
ATOM 694 O O . LEU A 1 97 ? -9.477 -12.836 2.707 1 98.62 97 LEU A O 1
ATOM 698 N N . SER A 1 98 ? -9.812 -10.625 2.992 1 97.94 98 SER A N 1
ATOM 699 C CA . SER A 1 98 ? -11.047 -10.625 2.217 1 97.94 98 SER A CA 1
ATOM 700 C C . SER A 1 98 ? -10.766 -10.875 0.736 1 97.94 98 SER A C 1
ATOM 702 O O . SER A 1 98 ? -9.82 -10.32 0.179 1 97.94 98 SER A O 1
ATOM 704 N N . MET A 1 99 ? -11.656 -11.625 0.128 1 98.06 99 MET A N 1
ATOM 705 C CA . MET A 1 99 ? -11.57 -11.914 -1.301 1 98.06 99 MET A CA 1
ATOM 706 C C . MET A 1 99 ? -12.672 -11.188 -2.068 1 98.06 99 MET A C 1
ATOM 708 O O . MET A 1 99 ? -13.703 -10.828 -1.496 1 98.06 99 MET A O 1
ATOM 712 N N . PRO A 1 100 ? -12.422 -10.992 -3.369 1 95.44 100 PRO A N 1
ATOM 713 C CA . PRO A 1 100 ? -13.438 -10.297 -4.168 1 95.44 100 PRO A CA 1
ATOM 714 C C . PRO A 1 100 ? -14.773 -11.039 -4.195 1 95.44 100 PRO A C 1
ATOM 716 O O . PRO A 1 100 ? -15.828 -10.406 -4.34 1 95.44 100 PRO A O 1
ATOM 719 N N . ASP A 1 101 ? -14.742 -12.227 -3.998 1 95.19 101 ASP A N 1
ATOM 720 C CA . ASP A 1 101 ? -15.977 -13.008 -4.066 1 95.19 101 ASP A CA 1
ATOM 721 C C . ASP A 1 101 ? -16.656 -13.086 -2.699 1 95.19 101 ASP A C 1
ATOM 723 O O . ASP A 1 101 ? -17.641 -13.805 -2.527 1 95.19 101 ASP A O 1
ATOM 727 N N . GLY A 1 102 ? -16.156 -12.469 -1.795 1 97 102 GLY A N 1
ATOM 728 C CA . GLY A 1 102 ? -16.75 -12.422 -0.472 1 97 102 GLY A CA 1
ATOM 729 C C . GLY A 1 102 ? -16.172 -13.438 0.49 1 97 102 GLY A C 1
ATOM 730 O O . GLY A 1 102 ? -16.469 -13.406 1.687 1 97 102 GLY A O 1
ATOM 731 N N . GLY A 1 103 ? -15.383 -14.266 0.005 1 97.94 103 GLY A N 1
ATOM 732 C CA . GLY A 1 103 ? -14.734 -15.25 0.861 1 97.94 103 GLY A CA 1
ATOM 733 C C . GLY A 1 103 ? -13.469 -14.727 1.518 1 97.94 103 GLY A C 1
ATOM 734 O O . GLY A 1 103 ? -13.281 -13.516 1.643 1 97.94 103 GLY A O 1
ATOM 735 N N . THR A 1 104 ? -12.68 -15.703 2.033 1 98.44 104 THR A N 1
ATOM 736 C CA . THR A 1 104 ? -11.398 -15.406 2.66 1 98.44 104 THR A CA 1
ATOM 737 C C . THR A 1 104 ? -10.25 -16.062 1.896 1 98.44 104 THR A C 1
ATOM 739 O O . THR A 1 104 ? -10.414 -17.141 1.324 1 98.44 104 THR A O 1
ATOM 742 N N . HIS A 1 105 ? -9.141 -15.406 1.914 1 98.69 105 HIS A N 1
ATOM 743 C CA . HIS A 1 105 ? -7.984 -15.875 1.155 1 98.69 105 HIS A CA 1
ATOM 744 C C . HIS A 1 105 ? -7.359 -17.109 1.8 1 98.69 105 HIS A C 1
ATOM 746 O O . HIS A 1 105 ? -7.125 -17.125 3.01 1 98.69 105 HIS A O 1
ATOM 752 N N . ASP A 1 106 ? -7.055 -18.109 1.026 1 98.25 106 ASP A N 1
ATOM 753 C CA . ASP A 1 106 ? -6.492 -19.359 1.52 1 98.25 106 ASP A CA 1
ATOM 754 C C . ASP A 1 106 ? -4.969 -19.328 1.475 1 98.25 106 ASP A C 1
ATOM 756 O O . ASP A 1 106 ? -4.312 -20.312 1.861 1 98.25 106 ASP A O 1
ATOM 760 N N . GLY A 1 107 ? -4.414 -18.281 1.036 1 98.38 107 GLY A N 1
ATOM 761 C CA . GLY A 1 107 ? -2.973 -18.094 1.051 1 98.38 107 GLY A CA 1
ATOM 762 C C . GLY A 1 107 ? -2.311 -18.469 -0.262 1 98.38 107 GLY A C 1
ATOM 763 O O . GLY A 1 107 ? -1.128 -18.188 -0.468 1 98.38 107 GLY A O 1
ATOM 764 N N . TYR A 1 108 ? -3.066 -19.031 -1.241 1 98.12 108 TYR A N 1
ATOM 765 C CA . TYR A 1 108 ? -2.441 -19.547 -2.459 1 98.12 108 TYR A CA 1
ATOM 766 C C . TYR A 1 108 ? -2.461 -18.484 -3.559 1 98.12 108 TYR A C 1
ATOM 768 O O . TYR A 1 108 ? -3.457 -17.781 -3.729 1 98.12 108 TYR A O 1
ATOM 776 N N . TRP A 1 109 ? -1.386 -18.344 -4.199 1 98.25 109 TRP A N 1
ATOM 777 C CA . TRP A 1 109 ? -1.123 -17.484 -5.348 1 98.25 109 TRP A CA 1
ATOM 778 C C . TRP A 1 109 ? -0.463 -18.266 -6.477 1 98.25 109 TRP A C 1
ATOM 780 O O . TRP A 1 109 ? 0.041 -19.375 -6.262 1 98.25 109 TRP A O 1
ATOM 790 N N . TYR A 1 110 ? -0.48 -17.703 -7.637 1 98.5 110 TYR A N 1
ATOM 791 C CA . TYR A 1 110 ? 0.09 -18.359 -8.812 1 98.5 110 TYR A CA 1
ATOM 792 C C . TYR A 1 110 ? 1.117 -17.469 -9.492 1 98.5 110 TYR A C 1
ATOM 794 O O . TYR A 1 110 ? 0.794 -16.359 -9.922 1 98.5 110 TYR A O 1
ATOM 802 N N . ALA A 1 111 ? 2.303 -17.953 -9.555 1 97.81 111 ALA A N 1
ATOM 803 C CA . ALA A 1 111 ? 3.359 -17.234 -10.273 1 97.81 111 ALA A CA 1
ATOM 804 C C . ALA A 1 111 ? 3.199 -17.375 -11.781 1 97.81 111 ALA A C 1
ATOM 806 O O . ALA A 1 111 ? 3.969 -18.094 -12.43 1 97.81 111 ALA A O 1
ATOM 807 N N . SER A 1 112 ? 2.232 -16.688 -12.289 1 97.94 112 SER A N 1
ATOM 808 C CA . SER A 1 112 ? 1.951 -16.766 -13.719 1 97.94 112 SER A CA 1
ATOM 809 C C . SER A 1 112 ? 2.473 -15.531 -14.453 1 97.94 112 SER A C 1
ATOM 811 O O . SER A 1 112 ? 2.557 -15.523 -15.68 1 97.94 112 SER A O 1
ATOM 813 N N . ASP A 1 113 ? 2.781 -14.492 -13.719 1 96.62 113 ASP A N 1
ATOM 814 C CA . ASP A 1 113 ? 3.254 -13.242 -14.297 1 96.62 113 ASP A CA 1
ATOM 815 C C . ASP A 1 113 ? 4.723 -12.992 -13.953 1 96.62 113 ASP A C 1
ATOM 817 O O . ASP A 1 113 ? 5.258 -13.602 -13.031 1 96.62 113 ASP A O 1
ATOM 821 N N . VAL A 1 114 ? 5.297 -12.227 -14.883 1 92.38 114 VAL A N 1
ATOM 822 C CA . VAL A 1 114 ? 6.633 -11.695 -14.641 1 92.38 114 VAL A CA 1
ATOM 823 C C . VAL A 1 114 ? 6.676 -10.211 -15.016 1 92.38 114 VAL A C 1
ATOM 825 O O . VAL A 1 114 ? 5.867 -9.742 -15.82 1 92.38 114 VAL A O 1
ATOM 828 N N . GLY A 1 115 ? 7.535 -9.5 -14.367 1 82.19 115 GLY A N 1
ATOM 829 C CA . GLY A 1 115 ? 7.68 -8.086 -14.664 1 82.19 115 GLY A CA 1
ATOM 830 C C . GLY A 1 115 ? 9.125 -7.641 -14.758 1 82.19 115 GLY A C 1
ATOM 831 O O . GLY A 1 115 ? 9.977 -8.117 -14.008 1 82.19 115 GLY A O 1
ATOM 832 N N . GLY A 1 116 ? 9.266 -6.773 -15.758 1 84.81 116 GLY A N 1
ATOM 833 C CA . GLY A 1 116 ? 10.609 -6.258 -15.969 1 84.81 116 GLY A CA 1
ATOM 834 C C . GLY A 1 116 ? 11.211 -5.625 -14.727 1 84.81 116 GLY A C 1
ATOM 835 O O . GLY A 1 116 ? 12.422 -5.699 -14.508 1 84.81 116 GLY A O 1
ATOM 836 N N . ALA A 1 117 ? 10.344 -5.078 -13.93 1 87.31 117 ALA A N 1
ATOM 837 C CA . ALA A 1 117 ? 10.836 -4.352 -12.758 1 87.31 117 ALA A CA 1
ATOM 838 C C . ALA A 1 117 ? 10.797 -5.23 -11.516 1 87.31 117 ALA A C 1
ATOM 840 O O . ALA A 1 117 ? 11.234 -4.809 -10.438 1 87.31 117 ALA A O 1
ATOM 841 N N . ILE A 1 118 ? 10.164 -6.367 -11.633 1 95.38 118 ILE A N 1
ATOM 842 C CA . ILE A 1 118 ? 10.078 -7.305 -10.516 1 95.38 118 ILE A CA 1
ATOM 843 C C . ILE A 1 118 ? 11.273 -8.258 -10.555 1 95.38 118 ILE A C 1
ATOM 845 O O . ILE A 1 118 ? 11.164 -9.383 -11.062 1 95.38 118 ILE A O 1
ATOM 849 N N . LYS A 1 119 ? 12.414 -7.852 -9.953 1 95.75 119 LYS A N 1
ATOM 850 C CA . LYS A 1 119 ? 13.672 -8.594 -9.977 1 95.75 119 LYS A CA 1
ATOM 851 C C . LYS A 1 119 ? 14.156 -8.898 -8.562 1 95.75 119 LYS A C 1
ATOM 853 O O . LYS A 1 119 ? 14.047 -8.055 -7.672 1 95.75 119 LYS A O 1
ATOM 858 N N . GLY A 1 120 ? 14.664 -10.016 -8.352 1 96.38 120 GLY A N 1
ATOM 859 C CA . GLY A 1 120 ? 15.188 -10.422 -7.055 1 96.38 120 GLY A CA 1
ATOM 860 C C . GLY A 1 120 ? 14.102 -10.758 -6.055 1 96.38 120 GLY A C 1
ATOM 861 O O . GLY A 1 120 ? 13.125 -11.438 -6.395 1 96.38 120 GLY A O 1
ATOM 862 N N . GLN A 1 121 ? 14.359 -10.414 -4.828 1 96.88 121 GLN A N 1
ATOM 863 C CA . GLN A 1 121 ? 13.445 -10.773 -3.744 1 96.88 121 GLN A CA 1
ATOM 864 C C . GLN A 1 121 ? 12.227 -9.859 -3.73 1 96.88 121 GLN A C 1
ATOM 866 O O . GLN A 1 121 ? 11.945 -9.195 -2.729 1 96.88 121 GLN A O 1
ATOM 871 N N . ARG A 1 122 ? 11.57 -9.891 -4.887 1 97.38 122 ARG A N 1
ATOM 872 C CA . ARG A 1 122 ? 10.383 -9.055 -5.055 1 97.38 122 ARG A CA 1
ATOM 873 C C . ARG A 1 122 ? 9.227 -9.867 -5.617 1 97.38 122 ARG A C 1
ATOM 875 O O . ARG A 1 122 ? 9.438 -10.844 -6.34 1 97.38 122 ARG A O 1
ATOM 882 N N . ILE A 1 123 ? 8.07 -9.461 -5.25 1 97.75 123 ILE A N 1
ATOM 883 C CA . ILE A 1 123 ? 6.828 -10.031 -5.77 1 97.75 123 ILE A CA 1
ATOM 884 C C . ILE A 1 123 ? 5.793 -8.922 -5.965 1 97.75 123 ILE A C 1
ATOM 886 O O . ILE A 1 123 ? 5.73 -7.977 -5.176 1 97.75 123 ILE A O 1
ATOM 890 N N . ASP A 1 124 ? 5.078 -8.992 -7.012 1 97.88 124 ASP A N 1
ATOM 891 C CA . ASP A 1 124 ? 3.975 -8.07 -7.273 1 97.88 124 ASP A CA 1
ATOM 892 C C . ASP A 1 124 ? 2.637 -8.805 -7.277 1 97.88 124 ASP A C 1
ATOM 894 O O . ASP A 1 124 ? 2.461 -9.781 -8.016 1 97.88 124 ASP A O 1
ATOM 898 N N . LEU A 1 125 ? 1.759 -8.383 -6.445 1 98.31 125 LEU A N 1
ATOM 899 C CA . LEU A 1 125 ? 0.505 -9.102 -6.25 1 98.31 125 LEU A CA 1
ATOM 900 C C . LEU A 1 125 ? -0.66 -8.352 -6.879 1 98.31 125 LEU A C 1
ATOM 902 O O . LEU A 1 125 ? -0.872 -7.168 -6.586 1 98.31 125 LEU A O 1
ATOM 906 N N . PHE A 1 126 ? -1.368 -9.031 -7.703 1 97.75 126 PHE A N 1
ATOM 907 C CA . PHE A 1 126 ? -2.516 -8.43 -8.367 1 97.75 126 PHE A CA 1
ATOM 908 C C . PHE A 1 126 ? -3.736 -8.438 -7.457 1 97.75 126 PHE A C 1
ATOM 910 O O . PHE A 1 126 ? -4.191 -9.492 -7.027 1 97.75 126 PHE A O 1
ATOM 917 N N . THR A 1 127 ? -4.258 -7.195 -7.277 1 98.06 127 THR A N 1
ATOM 918 C CA . THR A 1 127 ? -5.301 -7.133 -6.266 1 98.06 127 THR A CA 1
ATOM 919 C C . THR A 1 127 ? -6.68 -7.008 -6.914 1 98.06 127 THR A C 1
ATOM 921 O O . THR A 1 127 ? -7.703 -7.188 -6.25 1 98.06 127 THR A O 1
ATOM 924 N N . GLY A 1 128 ? -6.77 -6.68 -8.203 1 97.19 128 GLY A N 1
ATOM 925 C CA . GLY A 1 128 ? -8.047 -6.535 -8.883 1 97.19 128 GLY A CA 1
ATOM 926 C C . GLY A 1 128 ? -8.203 -5.199 -9.586 1 97.19 128 GLY A C 1
ATOM 927 O O . GLY A 1 128 ? -7.227 -4.625 -10.062 1 97.19 128 GLY A O 1
ATOM 928 N N . ALA A 1 129 ? -9.406 -4.801 -9.742 1 94.38 129 ALA A N 1
ATOM 929 C CA . ALA A 1 129 ? -9.68 -3.59 -10.516 1 94.38 129 ALA A CA 1
ATOM 930 C C . ALA A 1 129 ? -9.641 -2.352 -9.625 1 94.38 129 ALA A C 1
ATOM 932 O O . ALA A 1 129 ? -10.281 -2.312 -8.57 1 94.38 129 ALA A O 1
ATOM 933 N N . GLY A 1 130 ? -8.812 -1.41 -10.062 1 91.06 130 GLY A N 1
ATOM 934 C CA . GLY A 1 130 ? -8.781 -0.121 -9.391 1 91.06 130 GLY A CA 1
ATOM 935 C C . GLY A 1 130 ? -7.969 -0.131 -8.109 1 91.06 130 GLY A C 1
ATOM 936 O O . GLY A 1 130 ? -7.727 -1.192 -7.531 1 91.06 130 GLY A O 1
ATOM 937 N N . ALA A 1 131 ? -7.688 1.067 -7.629 1 88.06 131 ALA A N 1
ATOM 938 C CA . ALA A 1 131 ? -6.871 1.231 -6.43 1 88.06 131 ALA A CA 1
ATOM 939 C C . ALA A 1 131 ? -7.59 0.694 -5.195 1 88.06 131 ALA A C 1
ATOM 941 O O . ALA A 1 131 ? -6.953 0.211 -4.258 1 88.06 131 ALA A O 1
ATOM 942 N N . GLY A 1 132 ? -8.922 0.74 -5.223 1 90.81 132 GLY A N 1
ATOM 943 C CA . GLY A 1 132 ? -9.711 0.227 -4.117 1 90.81 132 GLY A CA 1
ATOM 944 C C . GLY A 1 132 ? -9.5 -1.256 -3.871 1 90.81 132 GLY A C 1
ATOM 945 O O . GLY A 1 132 ? -9.742 -1.748 -2.768 1 90.81 132 GLY A O 1
ATOM 946 N N . SER A 1 133 ? -9.039 -1.942 -4.848 1 96 133 SER A N 1
ATOM 947 C CA . SER A 1 133 ? -8.828 -3.381 -4.711 1 96 133 SER A CA 1
ATOM 948 C C . SER A 1 133 ? -7.664 -3.682 -3.777 1 96 133 SER A C 1
ATOM 950 O O . SER A 1 133 ? -7.492 -4.82 -3.338 1 96 133 SER A O 1
ATOM 952 N N . MET A 1 134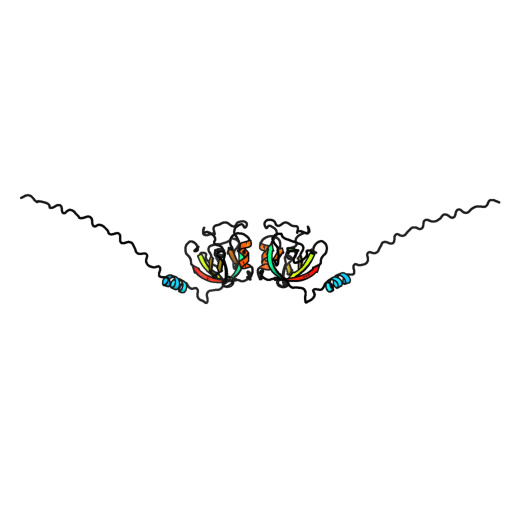 ? -6.871 -2.723 -3.408 1 96 134 MET A N 1
ATOM 953 C CA . MET A 1 134 ? -5.695 -2.914 -2.561 1 96 134 MET A CA 1
ATOM 954 C C . MET A 1 134 ? -6.086 -2.918 -1.085 1 96 134 MET A C 1
ATOM 956 O O . MET A 1 134 ? -5.281 -3.285 -0.228 1 96 134 MET A O 1
ATOM 960 N N . LYS A 1 135 ? -7.281 -2.662 -0.772 1 95.5 135 LYS A N 1
ATOM 961 C CA . LYS A 1 135 ? -7.738 -2.445 0.597 1 95.5 135 LYS A CA 1
ATOM 962 C C . LYS A 1 135 ? -7.461 -3.664 1.471 1 95.5 135 LYS A C 1
ATOM 964 O O . LYS A 1 135 ? -6.941 -3.533 2.582 1 95.5 135 LYS A O 1
ATOM 969 N N . PRO A 1 136 ? -7.746 -4.871 0.976 1 98 136 PRO A N 1
ATOM 970 C CA . PRO A 1 136 ? -7.523 -6.027 1.851 1 98 136 PRO A CA 1
ATOM 971 C C . PRO A 1 136 ? -6.059 -6.207 2.23 1 98 136 PRO A C 1
ATOM 973 O O . PRO A 1 136 ? -5.75 -6.891 3.209 1 98 136 PRO A O 1
ATOM 976 N N . MET A 1 137 ? -5.156 -5.551 1.55 1 98.31 137 MET A N 1
ATOM 977 C CA . MET A 1 137 ? -3.727 -5.773 1.741 1 98.31 137 MET A CA 1
ATOM 978 C C . MET A 1 137 ? -3.156 -4.793 2.762 1 98.31 137 MET A C 1
ATOM 980 O O . MET A 1 137 ? -2.021 -4.953 3.215 1 98.31 137 MET A O 1
ATOM 984 N N . ARG A 1 138 ? -3.918 -3.873 3.189 1 96.12 138 ARG A N 1
ATOM 985 C CA . ARG A 1 138 ? -3.482 -2.725 3.979 1 96.12 138 ARG A CA 1
ATOM 986 C C . ARG A 1 138 ? -2.912 -3.17 5.324 1 96.12 138 ARG A C 1
ATOM 988 O O . ARG A 1 138 ? -1.979 -2.555 5.84 1 96.12 138 ARG A O 1
ATOM 995 N N . PRO A 1 139 ? -3.369 -4.281 5.883 1 96.81 139 PRO A N 1
ATOM 996 C CA . PRO A 1 139 ? -2.869 -4.664 7.203 1 96.81 139 PRO A CA 1
ATOM 997 C C . PRO A 1 139 ? -1.496 -5.328 7.145 1 96.81 139 PRO A C 1
ATOM 999 O O . PRO A 1 139 ? -0.867 -5.547 8.188 1 96.81 139 PRO A O 1
ATOM 1002 N N . LEU A 1 140 ? -1.009 -5.562 6.016 1 98.12 140 LEU A N 1
ATOM 1003 C CA . LEU A 1 140 ? 0.163 -6.426 5.895 1 98.12 140 LEU A CA 1
ATOM 1004 C C . LEU A 1 140 ? 1.447 -5.605 5.965 1 98.12 140 LEU A C 1
ATOM 1006 O O . LEU A 1 140 ? 1.501 -4.484 5.457 1 98.12 140 LEU A O 1
ATOM 1010 N N . ASN A 1 141 ? 2.467 -6.23 6.559 1 97.44 141 ASN A N 1
ATOM 1011 C CA . ASN A 1 141 ? 3.84 -5.805 6.316 1 97.44 141 ASN A CA 1
ATOM 1012 C C . ASN A 1 141 ? 4.344 -6.273 4.953 1 97.44 141 ASN A C 1
ATOM 1014 O O . ASN A 1 141 ? 4.801 -7.41 4.816 1 97.44 141 ASN A O 1
ATOM 1018 N N . LEU A 1 142 ? 4.312 -5.379 3.975 1 98.12 142 LEU A N 1
ATOM 1019 C CA . LEU A 1 142 ? 4.605 -5.754 2.596 1 98.12 142 LEU A CA 1
ATOM 1020 C C . LEU A 1 142 ? 6.109 -5.781 2.346 1 98.12 142 LEU A C 1
ATOM 1022 O O . LEU A 1 142 ? 6.555 -6.16 1.259 1 98.12 142 LEU A O 1
ATOM 1026 N N . SER A 1 143 ? 6.93 -5.48 3.389 1 96.56 143 SER A N 1
ATOM 1027 C CA . SER A 1 143 ? 8.375 -5.504 3.211 1 96.56 143 SER A CA 1
ATOM 1028 C C . SER A 1 143 ? 8.945 -6.891 3.498 1 96.56 143 SER A C 1
ATOM 1030 O O . SER A 1 143 ? 10.117 -7.152 3.24 1 96.56 143 SER A O 1
ATOM 1032 N N . GLN A 1 144 ? 7.984 -7.695 4.043 1 95.38 144 GLN A N 1
ATOM 1033 C CA . GLN A 1 144 ? 8.477 -9.023 4.406 1 95.38 144 GLN A CA 1
ATOM 1034 C C . GLN A 1 144 ? 7.355 -10.055 4.375 1 95.38 144 GLN A C 1
ATOM 1036 O O . GLN A 1 144 ? 6.832 -10.445 5.422 1 95.38 144 GLN A O 1
ATOM 1041 N N . LEU A 1 145 ? 7.113 -10.578 3.26 1 97.5 145 LEU A N 1
ATOM 1042 C CA . LEU A 1 145 ? 6.152 -11.672 3.152 1 97.5 145 LEU A CA 1
ATOM 1043 C C . LEU A 1 145 ? 6.859 -13.023 3.135 1 97.5 145 LEU A C 1
ATOM 1045 O O . LEU A 1 145 ? 7.91 -13.164 2.508 1 97.5 145 LEU A O 1
ATOM 1049 N N . THR A 1 146 ? 6.297 -14 3.812 1 97.19 146 THR A N 1
ATOM 1050 C CA . THR A 1 146 ? 6.781 -15.375 3.771 1 97.19 146 THR A CA 1
ATOM 1051 C C . THR A 1 146 ? 6.164 -16.125 2.598 1 97.19 146 THR A C 1
ATOM 1053 O O . THR A 1 146 ? 4.965 -16.406 2.592 1 97.19 146 THR A O 1
ATOM 1056 N N . VAL A 1 147 ? 7 -16.484 1.654 1 97.56 147 VAL A N 1
ATOM 1057 C CA . VAL A 1 147 ? 6.527 -17.125 0.429 1 97.56 147 VAL A CA 1
ATOM 1058 C C . VAL A 1 147 ? 7.129 -18.516 0.306 1 97.56 147 VAL A C 1
ATOM 1060 O O . VAL A 1 147 ? 8.352 -18.688 0.334 1 97.56 147 VAL A O 1
ATOM 1063 N N . THR A 1 148 ? 6.258 -19.5 0.146 1 96.69 148 THR A N 1
ATOM 1064 C CA . THR A 1 148 ? 6.664 -20.891 0.001 1 96.69 148 THR A CA 1
ATOM 1065 C C . THR A 1 148 ? 6.176 -21.453 -1.325 1 96.69 148 THR A C 1
ATOM 1067 O O . THR A 1 148 ? 5.039 -21.203 -1.736 1 96.69 148 THR A O 1
ATOM 1070 N N . LYS A 1 149 ? 7.047 -22.141 -1.977 1 95.31 149 LYS A N 1
ATOM 1071 C CA . LYS A 1 149 ? 6.598 -22.906 -3.135 1 95.31 149 LYS A CA 1
ATOM 1072 C C . LYS A 1 149 ? 5.719 -24.078 -2.709 1 95.31 149 LYS A C 1
ATOM 1074 O O . LYS A 1 149 ? 6.113 -24.891 -1.855 1 95.31 149 LYS A O 1
ATOM 1079 N N . ALA A 1 150 ? 4.586 -24.203 -3.387 1 95.62 150 ALA A N 1
ATOM 1080 C CA . ALA A 1 150 ? 3.604 -25.188 -2.939 1 95.62 150 ALA A CA 1
ATOM 1081 C C . ALA A 1 150 ? 3.289 -26.188 -4.047 1 95.62 150 ALA A C 1
ATOM 1083 O O . ALA A 1 150 ? 2.539 -27.141 -3.832 1 95.62 150 ALA A O 1
ATOM 1084 N N . GLY A 1 151 ? 3.758 -26 -5.18 1 94.75 151 GLY A N 1
ATOM 1085 C CA . GLY A 1 151 ? 3.508 -26.875 -6.312 1 94.75 151 GLY A CA 1
ATOM 1086 C C . GLY A 1 151 ? 3.672 -26.188 -7.652 1 94.75 151 GLY A C 1
ATOM 1087 O O . GLY A 1 151 ? 4.348 -25.156 -7.75 1 94.75 151 GLY A O 1
ATOM 1088 N N . GLN A 1 152 ? 3.207 -26.812 -8.641 1 96.25 152 GLN A N 1
ATOM 1089 C CA . GLN A 1 152 ? 3.221 -26.281 -10 1 96.25 152 GLN A CA 1
ATOM 1090 C C . GLN A 1 152 ? 1.849 -26.406 -10.656 1 96.25 152 GLN A C 1
ATOM 1092 O O . GLN A 1 152 ? 1.009 -27.188 -10.203 1 96.25 152 GLN A O 1
ATOM 1097 N N . PHE A 1 153 ? 1.553 -25.578 -11.578 1 96.31 153 PHE A N 1
ATOM 1098 C CA . PHE A 1 153 ? 0.367 -25.719 -12.414 1 96.31 153 PHE A CA 1
ATOM 1099 C C . PHE A 1 153 ? 0.75 -25.75 -13.891 1 96.31 153 PHE A C 1
ATOM 1101 O O . PHE A 1 153 ? 1.883 -25.438 -14.25 1 96.31 153 PHE A O 1
ATOM 1108 N N . LYS A 1 154 ? -0.109 -26.281 -14.688 1 95.31 154 LYS A N 1
ATOM 1109 C CA . LYS A 1 154 ? 0.104 -26.328 -16.125 1 95.31 154 LYS A CA 1
ATOM 1110 C C . LYS A 1 154 ? -0.793 -25.328 -16.859 1 95.31 154 LYS A C 1
ATOM 1112 O O . LYS A 1 154 ? -1.943 -25.125 -16.469 1 95.31 154 LYS A O 1
ATOM 1117 N N . GLY A 1 155 ? -0.203 -24.844 -18 1 96.44 155 GLY A N 1
ATOM 1118 C CA . GLY A 1 155 ? -0.987 -23.875 -18.734 1 96.44 155 GLY A CA 1
ATOM 1119 C C . GLY A 1 155 ? -1.234 -22.594 -17.953 1 96.44 155 GLY A C 1
ATOM 1120 O O . GLY A 1 155 ? -0.289 -21.938 -17.5 1 96.44 155 GLY A O 1
ATOM 1121 N N . CYS A 1 156 ? -2.486 -22.297 -17.859 1 97.81 156 CYS A N 1
ATOM 1122 C CA . CYS A 1 156 ? -2.889 -21.125 -17.094 1 97.81 156 CYS A CA 1
ATOM 1123 C C . CYS A 1 156 ? -3.33 -21.516 -15.688 1 97.81 156 CYS A C 1
ATOM 1125 O O . CYS A 1 156 ? -3.729 -22.656 -15.461 1 97.81 156 CYS A O 1
ATOM 1127 N N . PRO A 1 157 ? -3.199 -20.5 -14.758 1 94.56 157 PRO A N 1
ATOM 1128 C CA . PRO A 1 157 ? -3.717 -20.781 -13.422 1 94.56 157 PRO A CA 1
ATOM 1129 C C . PRO A 1 157 ? -5.203 -21.141 -13.422 1 94.56 157 PRO A C 1
ATOM 1131 O O . PRO A 1 157 ? -5.941 -20.719 -14.32 1 94.56 157 PRO A O 1
ATOM 1134 N N . PRO A 1 158 ? -5.613 -21.875 -12.406 1 87.12 158 PRO A N 1
ATOM 1135 C CA . PRO A 1 158 ? -7.047 -22.141 -12.305 1 87.12 158 PRO A CA 1
ATOM 1136 C C . PRO A 1 158 ? -7.859 -20.906 -11.93 1 87.12 158 PRO A C 1
ATOM 1138 O O . PRO A 1 158 ? -7.359 -20.031 -11.227 1 87.12 158 PRO A O 1
ATOM 1141 N N . ASN A 1 159 ? -9.016 -20.656 -12.555 1 73.25 159 ASN A N 1
ATOM 1142 C CA . ASN A 1 159 ? -9.875 -19.516 -12.25 1 73.25 159 ASN A CA 1
ATOM 1143 C C . ASN A 1 159 ? -10.57 -19.688 -10.898 1 73.25 159 ASN A C 1
ATOM 1145 O O . ASN A 1 159 ? -10.836 -20.812 -10.469 1 73.25 159 ASN A O 1
ATOM 1149 N N . MET B 1 1 ? 11.266 105.438 18.438 1 30.3 1 MET B N 1
ATOM 1150 C CA . MET B 1 1 ? 11.859 104.375 19.234 1 30.3 1 MET B CA 1
ATOM 1151 C C . MET B 1 1 ? 11.484 103 18.688 1 30.3 1 MET B C 1
ATOM 1153 O O . MET B 1 1 ? 10.297 102.688 18.578 1 30.3 1 MET B O 1
ATOM 1157 N N . GLY B 1 2 ? 12.219 102.5 17.625 1 32.62 2 GLY B N 1
ATOM 1158 C CA . GLY B 1 2 ? 12.172 101.5 16.531 1 32.62 2 GLY B CA 1
ATOM 1159 C C . GLY B 1 2 ? 12.188 100.062 17.016 1 32.62 2 GLY B C 1
ATOM 1160 O O . GLY B 1 2 ? 13.227 99.562 17.469 1 32.62 2 GLY B O 1
ATOM 1161 N N . ARG B 1 3 ? 11.117 99.625 17.672 1 36.03 3 ARG B N 1
ATOM 1162 C CA . ARG B 1 3 ? 11 98.375 18.422 1 36.03 3 ARG B CA 1
ATOM 1163 C C . ARG B 1 3 ? 11.258 97.125 17.531 1 36.03 3 ARG B C 1
ATOM 1165 O O . ARG B 1 3 ? 10.578 96.938 16.516 1 36.03 3 ARG B O 1
ATOM 1172 N N . HIS B 1 4 ? 12.562 96.812 17.344 1 35.78 4 HIS B N 1
ATOM 1173 C CA . HIS B 1 4 ? 13.117 95.75 16.547 1 35.78 4 HIS B CA 1
ATOM 1174 C C . HIS B 1 4 ? 12.531 94.375 16.969 1 35.78 4 HIS B C 1
ATOM 1176 O O . HIS B 1 4 ? 12.75 93.938 18.094 1 35.78 4 HIS B O 1
ATOM 1182 N N . LEU B 1 5 ? 11.281 94 16.594 1 34.16 5 LEU B N 1
ATOM 1183 C CA . LEU B 1 5 ? 10.555 92.812 16.938 1 34.16 5 LEU B CA 1
ATOM 1184 C C . LEU B 1 5 ? 11.289 91.562 16.422 1 34.16 5 LEU B C 1
ATOM 1186 O O . LEU B 1 5 ? 11.531 91.438 15.211 1 34.16 5 LEU B O 1
ATOM 1190 N N . ALA B 1 6 ? 12.234 90.938 17.156 1 33.5 6 ALA B N 1
ATOM 1191 C CA . ALA B 1 6 ? 13.125 89.812 16.859 1 33.5 6 ALA B CA 1
ATOM 1192 C C . ALA B 1 6 ? 12.344 88.562 16.484 1 33.5 6 ALA B C 1
ATOM 1194 O O . ALA B 1 6 ? 11.43 88.188 17.203 1 33.5 6 ALA B O 1
ATOM 1195 N N . ALA B 1 7 ? 12.109 88.312 15.172 1 34.31 7 ALA B N 1
ATOM 1196 C CA . ALA B 1 7 ? 11.383 87.188 14.547 1 34.31 7 ALA B CA 1
ATOM 1197 C C . ALA B 1 7 ? 12.016 85.875 14.883 1 34.31 7 ALA B C 1
ATOM 1199 O O . ALA B 1 7 ? 13.18 85.625 14.547 1 34.31 7 ALA B O 1
ATOM 1200 N N . LEU B 1 8 ? 11.891 85.312 16.141 1 31.23 8 LEU B N 1
ATOM 1201 C CA . LEU B 1 8 ? 12.578 84.062 16.531 1 31.23 8 LEU B CA 1
ATOM 1202 C C . LEU B 1 8 ? 12.211 82.938 15.602 1 31.23 8 LEU B C 1
ATOM 1204 O O . LEU B 1 8 ? 11.023 82.688 15.359 1 31.23 8 LEU B O 1
ATOM 1208 N N . ALA B 1 9 ? 13.102 82.562 14.664 1 34.47 9 ALA B N 1
ATOM 1209 C CA . ALA B 1 9 ? 13.031 81.5 13.648 1 34.47 9 ALA B CA 1
ATOM 1210 C C . ALA B 1 9 ? 12.828 80.125 14.273 1 34.47 9 ALA B C 1
ATOM 1212 O O . ALA B 1 9 ? 13.586 79.75 15.172 1 34.47 9 ALA B O 1
ATOM 1213 N N . ALA B 1 10 ? 11.617 79.625 14.406 1 36.34 10 ALA B N 1
ATOM 1214 C CA . ALA B 1 10 ? 11.234 78.312 14.945 1 36.34 10 ALA B CA 1
ATOM 1215 C C . ALA B 1 10 ? 11.945 77.188 14.203 1 36.34 10 ALA B C 1
ATOM 1217 O O . ALA B 1 10 ? 11.883 77.125 12.969 1 36.34 10 ALA B O 1
ATOM 1218 N N . LEU B 1 11 ? 13.156 76.812 14.656 1 34.53 11 LEU B N 1
ATOM 1219 C CA . LEU B 1 11 ? 13.922 75.688 14.039 1 34.53 11 LEU B CA 1
ATOM 1220 C C . LEU B 1 11 ? 13.086 74.438 13.945 1 34.53 11 LEU B C 1
ATOM 1222 O O . LEU B 1 11 ? 12.414 74.062 14.914 1 34.53 11 LEU B O 1
ATOM 1226 N N . PRO B 1 12 ? 12.805 73.938 12.75 1 36.81 12 PRO B N 1
ATOM 1227 C CA . PRO B 1 12 ? 12.008 72.688 12.547 1 36.81 12 PRO B CA 1
ATOM 1228 C C . PRO B 1 12 ? 12.617 71.5 13.227 1 36.81 12 PRO B C 1
ATOM 1230 O O . PRO B 1 12 ? 13.828 71.25 13.164 1 36.81 12 PRO B O 1
ATOM 1233 N N . LEU B 1 13 ? 12.164 71.062 14.398 1 32.56 13 LEU B N 1
ATOM 1234 C CA . LEU B 1 13 ? 12.555 69.875 15.102 1 32.56 13 LEU B CA 1
ATOM 1235 C C . LEU B 1 13 ? 12.562 68.625 14.156 1 32.56 13 LEU B C 1
ATOM 1237 O O . LEU B 1 13 ? 11.57 68.375 13.453 1 32.56 13 LEU B O 1
ATOM 1241 N N . LEU B 1 14 ? 13.68 68.312 13.617 1 33.03 14 LEU B N 1
ATOM 1242 C CA . LEU B 1 14 ? 13.914 67.125 12.828 1 33.03 14 LEU B CA 1
ATOM 1243 C C . LEU B 1 14 ? 13.43 65.875 13.562 1 33.03 14 LEU B C 1
ATOM 1245 O O . LEU B 1 14 ? 13.836 65.625 14.703 1 33.03 14 LEU B O 1
ATOM 1249 N N . ALA B 1 15 ? 12.188 65.375 13.422 1 31.58 15 ALA B N 1
ATOM 1250 C CA . ALA B 1 15 ? 11.633 64.125 13.984 1 31.58 15 ALA B CA 1
ATOM 1251 C C . ALA B 1 15 ? 12.477 62.938 13.586 1 31.58 15 ALA B C 1
ATOM 1253 O O . ALA B 1 15 ? 12.656 62.656 12.398 1 31.58 15 ALA B O 1
ATOM 1254 N N . PHE B 1 16 ? 13.586 62.719 14.281 1 32.16 16 PHE B N 1
ATOM 1255 C CA . PHE B 1 16 ? 14.312 61.469 14.109 1 32.16 16 PHE B CA 1
ATOM 1256 C C . PHE B 1 16 ? 13.359 60.281 14.164 1 32.16 16 PHE B C 1
ATOM 1258 O O . PHE B 1 16 ? 12.602 60.125 15.125 1 32.16 16 PHE B O 1
ATOM 1265 N N . GLY B 1 17 ? 12.75 59.875 13.039 1 30.19 17 GLY B N 1
ATOM 1266 C CA . GLY B 1 17 ? 11.938 58.688 12.93 1 30.19 17 GLY B CA 1
ATOM 1267 C C . GLY B 1 17 ? 12.609 57.438 13.508 1 30.19 17 GLY B C 1
ATOM 1268 O O . GLY B 1 17 ? 13.68 57.031 13.047 1 30.19 17 GLY B O 1
ATOM 1269 N N . GLY B 1 18 ? 12.664 57.312 14.82 1 31.22 18 GLY B N 1
ATOM 1270 C CA . GLY B 1 18 ? 13.156 56.125 15.492 1 31.22 18 GLY B CA 1
ATOM 1271 C C . GLY B 1 18 ? 12.695 54.812 14.844 1 31.22 18 GLY B C 1
ATOM 1272 O O . GLY B 1 18 ? 11.516 54.688 14.508 1 31.22 18 GLY B O 1
ATOM 1273 N N . GLY B 1 19 ? 13.523 54.25 13.992 1 30.91 19 GLY B N 1
ATOM 1274 C CA . GLY B 1 19 ? 13.344 52.938 13.406 1 30.91 19 GLY B CA 1
ATOM 1275 C C . GLY B 1 19 ? 12.891 51.875 14.406 1 30.91 19 GLY B C 1
ATOM 1276 O O . GLY B 1 19 ? 13.461 51.781 15.492 1 30.91 19 GLY B O 1
ATOM 1277 N N . ALA B 1 20 ? 11.586 51.562 14.445 1 34.72 20 ALA B N 1
ATOM 1278 C CA . ALA B 1 20 ? 11.023 50.469 15.234 1 34.72 20 ALA B CA 1
ATOM 1279 C C . ALA B 1 20 ? 11.898 49.219 15.133 1 34.72 20 ALA B C 1
ATOM 1281 O O . ALA B 1 20 ? 12.164 48.719 14.039 1 34.72 20 ALA B O 1
ATOM 1282 N N . HIS B 1 21 ? 12.898 49.062 16 1 34.75 21 HIS B N 1
ATOM 1283 C CA . HIS B 1 21 ? 13.57 47.781 16.188 1 34.75 21 HIS B CA 1
ATOM 1284 C C . HIS B 1 21 ? 12.562 46.625 16.266 1 34.7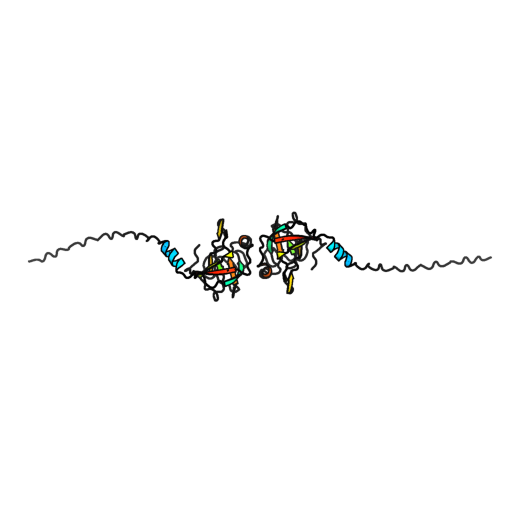5 21 HIS B C 1
ATOM 1286 O O . HIS B 1 21 ? 11.648 46.656 17.094 1 34.75 21 HIS B O 1
ATOM 1292 N N . ALA B 1 22 ? 12.383 45.875 15.188 1 37.5 22 ALA B N 1
ATOM 1293 C CA . ALA B 1 22 ? 11.664 44.625 15.227 1 37.5 22 ALA B CA 1
ATOM 1294 C C . ALA B 1 22 ? 12.062 43.812 16.453 1 37.5 22 ALA B C 1
ATOM 1296 O O . ALA B 1 22 ? 13.25 43.562 16.688 1 37.5 22 ALA B O 1
ATOM 1297 N N . ALA B 1 23 ? 11.258 43.812 17.438 1 38.75 23 ALA B N 1
ATOM 1298 C CA . ALA B 1 23 ? 11.414 42.938 18.609 1 38.75 23 ALA B CA 1
ATOM 1299 C C . ALA B 1 23 ? 11.867 41.562 18.188 1 38.75 23 ALA B C 1
ATOM 1301 O O . ALA B 1 23 ? 11.383 41 17.188 1 38.75 23 ALA B O 1
ATOM 1302 N N . PRO B 1 24 ? 13 41.125 18.672 1 34.25 24 PRO B N 1
ATOM 1303 C CA . PRO B 1 24 ? 13.477 39.75 18.391 1 34.25 24 PRO B CA 1
ATOM 1304 C C . PRO B 1 24 ? 12.414 38.688 18.641 1 34.25 24 PRO B C 1
ATOM 1306 O O . PRO B 1 24 ? 11.648 38.781 19.594 1 34.25 24 PRO B O 1
ATOM 1309 N N . SER B 1 25 ? 11.781 38.125 17.594 1 38.03 25 SER B N 1
ATOM 1310 C CA . SER B 1 25 ? 10.945 36.938 17.75 1 38.03 25 SER B CA 1
ATOM 1311 C C . SER B 1 25 ? 11.539 35.969 18.766 1 38.03 25 SER B C 1
ATOM 1313 O O . SER B 1 25 ? 12.68 35.531 18.609 1 38.03 25 SER B O 1
ATOM 1315 N N . ASP B 1 26 ? 11.234 36.125 20.047 1 37.06 26 ASP B N 1
ATOM 1316 C CA . ASP B 1 26 ? 11.648 35.219 21.125 1 37.06 26 ASP B CA 1
ATOM 1317 C C . ASP B 1 26 ? 11.422 33.781 20.75 1 37.06 26 ASP B C 1
ATOM 1319 O O . ASP B 1 26 ? 10.281 33.344 20.547 1 37.06 26 ASP B O 1
ATOM 1323 N N . PRO B 1 27 ? 12.359 33.125 20.141 1 42.94 27 PRO B N 1
ATOM 1324 C CA . PRO B 1 27 ? 12.281 31.688 19.859 1 42.94 27 PRO B CA 1
ATOM 1325 C C . PRO B 1 27 ? 11.75 30.891 21.047 1 42.94 27 PRO B C 1
ATOM 1327 O O . PRO B 1 27 ? 11.406 29.703 20.891 1 42.94 27 PRO B O 1
ATOM 1330 N N . ILE B 1 28 ? 11.93 31.422 22.25 1 43.88 28 ILE B N 1
ATOM 1331 C CA . ILE B 1 28 ? 11.414 30.688 23.391 1 43.88 28 ILE B CA 1
ATOM 1332 C C . ILE B 1 28 ? 9.891 30.641 23.328 1 43.88 28 ILE B C 1
ATOM 1334 O O . ILE B 1 28 ? 9.273 29.641 23.688 1 43.88 28 ILE B O 1
ATOM 1338 N N . GLY B 1 29 ? 9.312 31.797 22.922 1 43.69 29 GLY B N 1
ATOM 1339 C CA . GLY B 1 29 ? 7.859 31.828 22.844 1 43.69 29 GLY B CA 1
ATOM 1340 C C . GLY B 1 29 ? 7.293 30.766 21.906 1 43.69 29 GLY B C 1
ATOM 1341 O O . GLY B 1 29 ? 6.281 30.141 22.219 1 43.69 29 GLY B O 1
ATOM 1342 N N . ASP B 1 30 ? 7.949 30.672 20.688 1 42.09 30 ASP B N 1
ATOM 1343 C CA . ASP B 1 30 ? 7.461 29.641 19.781 1 42.09 30 ASP B CA 1
ATOM 1344 C C . ASP B 1 30 ? 7.652 28.25 20.391 1 42.09 30 ASP B C 1
ATOM 1346 O O . ASP B 1 30 ? 6.812 27.359 20.203 1 42.09 30 ASP B O 1
ATOM 1350 N N . LEU B 1 31 ? 8.727 28.047 21.047 1 39.91 31 LEU B N 1
ATOM 1351 C CA . LEU B 1 31 ? 8.938 26.766 21.719 1 39.91 31 LEU B CA 1
ATOM 1352 C C . LEU B 1 31 ? 7.957 26.594 22.875 1 39.91 31 LEU B C 1
ATOM 1354 O O . LEU B 1 31 ? 7.383 25.516 23.047 1 39.91 31 LEU B O 1
ATOM 1358 N N . LEU B 1 32 ? 7.75 27.578 23.719 1 44.19 32 LEU B N 1
ATOM 1359 C CA . LEU B 1 32 ? 6.781 27.5 24.812 1 44.19 32 LEU B CA 1
ATOM 1360 C C . LEU B 1 32 ? 5.363 27.359 24.266 1 44.19 32 LEU B C 1
ATOM 1362 O O . LEU B 1 32 ? 4.57 26.562 24.766 1 44.19 32 LEU B O 1
ATOM 1366 N N . MET B 1 33 ? 4.957 28.125 23.188 1 38.31 33 MET B N 1
ATOM 1367 C CA . MET B 1 33 ? 3.66 27.844 22.578 1 38.31 33 MET B CA 1
ATOM 1368 C C . MET B 1 33 ? 3.604 26.406 22.078 1 38.31 33 MET B C 1
ATOM 1370 O O . MET B 1 33 ? 2.547 25.766 22.125 1 38.31 33 MET B O 1
ATOM 1374 N N . ASN B 1 34 ? 4.629 25.953 21.453 1 41.12 34 ASN B N 1
ATOM 1375 C CA . ASN B 1 34 ? 4.605 24.516 21.172 1 41.12 34 ASN B CA 1
ATOM 1376 C C . ASN B 1 34 ? 4.477 23.688 22.453 1 41.12 34 ASN B C 1
ATOM 1378 O O . ASN B 1 34 ? 3.766 22.688 22.469 1 41.12 34 ASN B O 1
ATOM 1382 N N . ALA B 1 35 ? 5.262 23.906 23.391 1 41.06 35 ALA B N 1
ATOM 1383 C CA . ALA B 1 35 ? 5.102 23.172 24.641 1 41.06 35 ALA B CA 1
ATOM 1384 C C . ALA B 1 35 ? 3.695 23.359 25.203 1 41.06 35 ALA B C 1
ATOM 1386 O O . ALA B 1 35 ? 3.098 22.391 25.703 1 41.06 35 ALA B O 1
ATOM 1387 N N . LEU B 1 36 ? 3.111 24.469 25.375 1 39.06 36 LEU B N 1
ATOM 1388 C CA . LEU B 1 36 ? 1.733 24.656 25.812 1 39.06 36 LEU B CA 1
ATOM 1389 C C . LEU B 1 36 ? 0.753 24.094 24.797 1 39.06 36 LEU B C 1
ATOM 1391 O O . LEU B 1 36 ? -0.396 23.797 25.125 1 39.06 3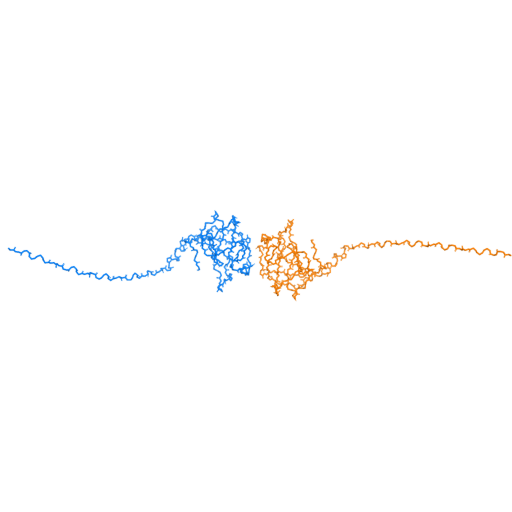6 LEU B O 1
ATOM 1395 N N . THR B 1 37 ? 0.841 24.422 23.562 1 41.09 37 THR B N 1
ATOM 1396 C CA . THR B 1 37 ? -0.102 23.641 22.766 1 41.09 37 THR B CA 1
ATOM 1397 C C . THR B 1 37 ? 0.13 22.141 22.969 1 41.09 37 THR B C 1
ATOM 1399 O O . THR B 1 37 ? 1.251 21.656 22.812 1 41.09 37 THR B O 1
ATOM 1402 N N . GLY B 1 38 ? -0.459 21.516 24.078 1 39.88 38 GLY B N 1
ATOM 1403 C CA . GLY B 1 38 ? -0.688 20.234 24.734 1 39.88 38 GLY B CA 1
ATOM 1404 C C . GLY B 1 38 ? -0.627 19.062 23.781 1 39.88 38 GLY B C 1
ATOM 1405 O O . GLY B 1 38 ? -1.43 18.969 22.844 1 39.88 38 GLY B O 1
ATOM 1406 N N . THR B 1 39 ? 0.227 18.594 23.25 1 40.62 39 THR B N 1
ATOM 1407 C CA . THR B 1 39 ? -0.058 17.156 23.219 1 40.62 39 THR B CA 1
ATOM 1408 C C . THR B 1 39 ? -0.589 16.703 24.578 1 40.62 39 THR B C 1
ATOM 1410 O O . THR B 1 39 ? 0.121 16.766 25.578 1 40.62 39 THR B O 1
ATOM 1413 N N . VAL B 1 40 ? -1.768 17.125 25.109 1 39.5 40 VAL B N 1
ATOM 1414 C CA . VAL B 1 40 ? -2.396 16.516 26.281 1 39.5 40 VAL B CA 1
ATOM 1415 C C . VAL B 1 40 ? -2.148 15.008 26.266 1 39.5 40 VAL B C 1
ATOM 1417 O O . VAL B 1 40 ? -2.395 14.344 25.266 1 39.5 40 VAL B O 1
ATOM 1420 N N . PRO B 1 41 ? -1.244 14.477 26.953 1 47.12 41 PRO B N 1
ATOM 1421 C CA . PRO B 1 41 ? -1.017 13.031 27.062 1 47.12 41 PRO B CA 1
ATOM 1422 C C . PRO B 1 41 ? -2.277 12.211 26.781 1 47.12 41 PRO B C 1
ATOM 1424 O O . PRO B 1 41 ? -2.193 11.016 26.484 1 47.12 41 PRO B O 1
ATOM 1427 N N . GLY B 1 42 ? -3.58 12.812 27.047 1 44.09 42 GLY B N 1
ATOM 1428 C CA . GLY B 1 42 ? -4.926 12.281 26.922 1 44.09 42 GLY B CA 1
ATOM 1429 C C . GLY B 1 42 ? -5.477 12.391 25.516 1 44.09 42 GLY B C 1
ATOM 1430 O O . GLY B 1 42 ? -6.691 12.32 25.297 1 44.09 42 GLY B O 1
ATOM 1431 N N . SER B 1 43 ? -4.906 13.391 24.656 1 51.16 43 SER B N 1
ATOM 1432 C CA . SER B 1 43 ? -5.578 13.758 23.406 1 51.16 43 SER B CA 1
ATOM 1433 C C . SER B 1 43 ? -5.965 12.523 22.609 1 51.16 43 SER B C 1
ATOM 1435 O O . SER B 1 43 ? -5.328 11.477 22.719 1 51.16 43 SER B O 1
ATOM 1437 N N . ALA B 1 44 ? -7.262 12.539 22.281 1 55.44 44 ALA B N 1
ATOM 1438 C CA . ALA B 1 44 ? -7.977 11.492 21.562 1 55.44 44 ALA B CA 1
ATOM 1439 C C . ALA B 1 44 ? -7.152 10.969 20.391 1 55.44 44 ALA B C 1
ATOM 1441 O O . ALA B 1 44 ? -6.684 11.75 19.562 1 55.44 44 ALA B O 1
ATOM 1442 N N . ASP B 1 45 ? -6.48 9.898 20.656 1 81.12 45 ASP B N 1
ATOM 1443 C CA . ASP B 1 45 ? -5.883 9.086 19.609 1 81.12 45 ASP B CA 1
ATOM 1444 C C . ASP B 1 45 ? -6.949 8.523 18.672 1 81.12 45 ASP B C 1
ATOM 1446 O O . ASP B 1 45 ? -8.031 8.141 19.125 1 81.12 45 ASP B O 1
ATOM 1450 N N . TYR B 1 46 ? -6.941 9.047 17.516 1 92.81 46 TYR B N 1
ATOM 1451 C CA . TYR B 1 46 ? -7.719 8.375 16.484 1 92.81 46 TYR B CA 1
ATOM 1452 C C . TYR B 1 46 ? -6.992 7.129 15.977 1 92.81 46 TYR B C 1
ATOM 1454 O O . TYR B 1 46 ? -5.766 7.117 15.883 1 92.81 46 TYR B O 1
ATOM 1462 N N . ARG B 1 47 ? -7.742 6.117 15.859 1 96.44 47 ARG B N 1
ATOM 1463 C CA . ARG B 1 47 ? -7.277 5.023 15.016 1 96.44 47 ARG B CA 1
ATOM 1464 C C . ARG B 1 47 ? -7.84 5.145 13.602 1 96.44 47 ARG B C 1
ATOM 1466 O O . ARG B 1 47 ? -9.039 4.961 13.391 1 96.44 47 ARG B O 1
ATOM 1473 N N . LEU B 1 48 ? -7 5.492 12.688 1 97.62 48 LEU B N 1
ATOM 1474 C CA . LEU B 1 48 ? -7.453 5.781 11.328 1 97.62 48 LEU B CA 1
ATOM 1475 C C . LEU B 1 48 ? -6.93 4.742 10.344 1 97.62 48 LEU B C 1
ATOM 1477 O O . LEU B 1 48 ? -5.801 4.266 10.484 1 97.62 48 LEU B O 1
ATOM 1481 N N . ARG B 1 49 ? -7.762 4.449 9.367 1 97.44 49 ARG B N 1
ATOM 1482 C CA . ARG B 1 49 ? -7.316 3.691 8.203 1 97.44 49 ARG B CA 1
ATOM 1483 C C . ARG B 1 49 ? -6.66 4.605 7.176 1 97.44 49 ARG B C 1
ATOM 1485 O O . ARG B 1 49 ? -7.203 5.66 6.84 1 97.44 49 ARG B O 1
ATOM 1492 N N . ALA B 1 50 ? -5.531 4.113 6.652 1 98.06 50 ALA B N 1
ATOM 1493 C CA . ALA B 1 50 ? -4.785 5.004 5.766 1 98.06 50 ALA B CA 1
ATOM 1494 C C . ALA B 1 50 ? -4.789 4.48 4.332 1 98.06 50 ALA B C 1
ATOM 1496 O O . ALA B 1 50 ? -4.754 3.27 4.105 1 98.06 50 ALA B O 1
ATOM 1497 N N . THR B 1 51 ? -4.887 5.387 3.41 1 96.69 51 THR B N 1
ATOM 1498 C CA . THR B 1 51 ? -4.477 5.215 2.02 1 96.69 51 THR B CA 1
ATOM 1499 C C . THR B 1 51 ? -3.305 6.133 1.685 1 96.69 51 THR B C 1
ATOM 1501 O O . THR B 1 51 ? -2.934 6.992 2.486 1 96.69 51 THR B O 1
ATOM 1504 N N . LEU B 1 52 ? -2.639 5.742 0.659 1 96.25 52 LEU B N 1
ATOM 1505 C CA . LEU B 1 52 ? -1.502 6.531 0.198 1 96.25 52 LEU B CA 1
ATOM 1506 C C . LEU B 1 52 ? -1.795 7.168 -1.155 1 96.25 52 LEU B C 1
ATOM 1508 O O . LEU B 1 52 ? -2.488 6.578 -1.987 1 96.25 52 LEU B O 1
ATOM 1512 N N . TYR B 1 53 ? -1.297 8.328 -1.358 1 93.06 53 TYR B N 1
ATOM 1513 C CA . TYR B 1 53 ? -1.365 8.953 -2.678 1 93.06 53 TYR B CA 1
ATOM 1514 C C . TYR B 1 53 ? -0.05 9.641 -3.025 1 93.06 53 TYR B C 1
ATOM 1516 O O . TYR B 1 53 ? 0.79 9.867 -2.152 1 93.06 53 TYR B O 1
ATOM 1524 N N . HIS B 1 54 ? 0.173 9.812 -4.32 1 93.19 54 HIS B N 1
ATOM 1525 C CA . HIS B 1 54 ? 1.443 10.32 -4.832 1 93.19 54 HIS B CA 1
ATOM 1526 C C . HIS B 1 54 ? 1.236 11.164 -6.082 1 93.19 54 HIS B C 1
ATOM 1528 O O . HIS B 1 54 ? 0.204 11.055 -6.746 1 93.19 54 HIS B O 1
ATOM 1534 N N . ALA B 1 55 ? 2.182 12.008 -6.262 1 93 55 ALA B N 1
ATOM 1535 C CA . ALA B 1 55 ? 2.178 12.789 -7.496 1 93 55 ALA B CA 1
ATOM 1536 C C . ALA B 1 55 ? 2.305 11.883 -8.719 1 93 55 ALA B C 1
ATOM 1538 O O . ALA B 1 55 ? 3.066 10.914 -8.703 1 93 55 ALA B O 1
ATOM 1539 N N . GLY B 1 56 ? 1.554 12.289 -9.75 1 86.69 56 GLY B N 1
ATOM 1540 C CA . GLY B 1 56 ? 1.559 11.484 -10.961 1 86.69 56 GLY B CA 1
ATOM 1541 C C . GLY B 1 56 ? 0.364 10.555 -11.062 1 86.69 56 GLY B C 1
ATOM 1542 O O . GLY B 1 56 ? 0.072 10.023 -12.141 1 86.69 56 GLY B O 1
ATOM 1543 N N . ALA B 1 57 ? -0.218 10.289 -9.922 1 81.62 57 ALA B N 1
ATOM 1544 C CA . ALA B 1 57 ? -1.476 9.547 -9.984 1 81.62 57 ALA B CA 1
ATOM 1545 C C . ALA B 1 57 ? -2.59 10.398 -10.578 1 81.62 57 ALA B C 1
ATOM 1547 O O . ALA B 1 57 ? -2.49 11.633 -10.609 1 81.62 57 ALA B O 1
ATOM 1548 N N . LYS B 1 58 ? -3.607 9.664 -10.984 1 77.38 58 LYS B N 1
ATOM 1549 C CA . LYS B 1 58 ? -4.723 10.383 -11.594 1 77.38 58 LYS B CA 1
ATOM 1550 C C . LYS B 1 58 ? -5.371 11.336 -10.594 1 77.38 58 LYS B C 1
ATOM 1552 O O . LYS B 1 58 ? -5.68 10.945 -9.469 1 77.38 58 LYS B O 1
ATOM 1557 N N . GLY B 1 59 ? -5.457 12.625 -11.047 1 79.44 59 GLY B N 1
ATOM 1558 C CA . GLY B 1 59 ? -6.199 13.602 -10.258 1 79.44 59 GLY B CA 1
ATOM 1559 C C . GLY B 1 59 ? -5.367 14.25 -9.172 1 79.44 59 GLY B C 1
ATOM 1560 O O . GLY B 1 59 ? -5.879 15.047 -8.383 1 79.44 59 GLY B O 1
ATOM 1561 N N . VAL B 1 60 ? -4.156 13.875 -9.109 1 83.12 60 VAL B N 1
ATOM 1562 C CA . VAL B 1 60 ? -3.324 14.453 -8.062 1 83.12 60 VAL B CA 1
ATOM 1563 C C . VAL B 1 60 ? -2.484 15.594 -8.641 1 83.12 60 VAL B C 1
ATOM 1565 O O . VAL B 1 60 ? -1.729 15.391 -9.594 1 83.12 60 VAL B O 1
ATOM 1568 N N . GLY B 1 61 ? -2.648 16.812 -8.055 1 86.19 61 GLY B N 1
ATOM 1569 C CA . GLY B 1 61 ? -1.863 17.969 -8.453 1 86.19 61 GLY B CA 1
ATOM 1570 C C . GLY B 1 61 ? -0.808 18.359 -7.43 1 86.19 61 GLY B C 1
ATOM 1571 O O . GLY B 1 61 ? -0.518 17.578 -6.512 1 86.19 61 GLY B O 1
ATOM 1572 N N . GLY B 1 62 ? -0.165 19.531 -7.613 1 92.38 62 GLY B N 1
ATOM 1573 C CA . GLY B 1 62 ? 0.931 19.984 -6.77 1 92.38 62 GLY B CA 1
ATOM 1574 C C . GLY B 1 62 ? 0.47 20.781 -5.562 1 92.38 62 GLY B C 1
ATOM 1575 O O . GLY B 1 62 ? 1.268 21.094 -4.676 1 92.38 62 GLY B O 1
ATOM 1576 N N . LEU B 1 63 ? -0.807 21.109 -5.547 1 95.19 63 LEU B N 1
ATOM 1577 C CA . LEU B 1 63 ? -1.346 21.891 -4.445 1 95.19 63 LEU B CA 1
ATOM 1578 C C . LEU B 1 63 ? -2.416 21.109 -3.691 1 95.19 63 LEU B C 1
ATOM 1580 O O . LEU B 1 63 ? -3.166 20.344 -4.293 1 95.19 63 LEU B O 1
ATOM 1584 N N . ASP B 1 64 ? -2.436 21.359 -2.383 1 95.69 64 ASP B N 1
ATOM 1585 C CA . ASP B 1 64 ? -3.51 20.781 -1.583 1 95.69 64 ASP B CA 1
ATOM 1586 C C . ASP B 1 64 ? -4.723 21.703 -1.544 1 95.69 64 ASP B C 1
ATOM 1588 O O . ASP B 1 64 ? -4.789 22.688 -2.291 1 95.69 64 ASP B O 1
ATOM 1592 N N . SER B 1 65 ? -5.703 21.312 -0.767 1 94.81 65 SER B N 1
ATOM 1593 C CA . SER B 1 65 ? -6.98 22.016 -0.751 1 94.81 65 SER B CA 1
ATOM 1594 C C . SER B 1 65 ? -6.836 23.406 -0.144 1 94.81 65 SER B C 1
ATOM 1596 O O . SER B 1 65 ? -7.73 24.25 -0.279 1 94.81 65 SER B O 1
ATOM 1598 N N . LEU B 1 66 ? -5.75 23.75 0.583 1 96.19 66 LEU B N 1
ATOM 1599 C CA . LEU B 1 66 ? -5.469 25.078 1.115 1 96.19 66 LEU B CA 1
ATOM 1600 C C . LEU B 1 66 ? -4.738 25.922 0.085 1 96.19 66 LEU B C 1
ATOM 1602 O O . LEU B 1 66 ? -4.473 27.109 0.325 1 96.19 66 LEU B O 1
ATOM 1606 N N . GLY B 1 67 ? -4.426 25.25 -1.03 1 96.19 67 GLY B N 1
ATOM 1607 C CA . GLY B 1 67 ? -3.607 25.953 -2.004 1 96.19 67 GLY B CA 1
ATOM 1608 C C . GLY B 1 67 ? -2.125 25.906 -1.683 1 96.19 67 GLY B C 1
ATOM 1609 O O . GLY B 1 67 ? -1.343 26.688 -2.23 1 96.19 67 GLY B O 1
ATOM 1610 N N . CYS B 1 68 ? -1.787 25.094 -0.802 1 97.44 68 CYS B N 1
ATOM 1611 C CA . CYS B 1 68 ? -0.392 24.938 -0.407 1 97.44 68 CYS B CA 1
ATOM 1612 C C . CYS B 1 68 ? 0.268 23.812 -1.188 1 97.44 68 CYS B C 1
ATOM 1614 O O . CYS B 1 68 ? -0.392 22.844 -1.562 1 97.44 68 CYS B O 1
ATOM 1616 N N . LYS B 1 69 ? 1.564 23.906 -1.386 1 96.56 69 LYS B N 1
ATOM 1617 C CA . LYS B 1 69 ? 2.301 22.828 -2.029 1 96.56 69 LYS B CA 1
ATOM 1618 C C . LYS B 1 69 ? 2.275 21.562 -1.175 1 96.56 69 LYS B C 1
ATOM 1620 O O . LYS B 1 69 ? 2.5 21.609 0.036 1 96.56 69 LYS B O 1
ATOM 1625 N N . VAL B 1 70 ? 2.018 20.469 -1.879 1 96.88 70 VAL B N 1
ATOM 1626 C CA . VAL B 1 70 ? 2.088 19.203 -1.148 1 96.88 70 VAL B CA 1
ATOM 1627 C C . VAL B 1 70 ? 3.545 18.859 -0.866 1 96.88 70 VAL B C 1
ATOM 1629 O O . VAL B 1 70 ? 4.422 19.078 -1.706 1 96.88 70 VAL B O 1
ATOM 1632 N N . VAL B 1 71 ? 3.754 18.312 0.33 1 97.12 71 VAL B N 1
ATOM 1633 C CA . VAL B 1 71 ? 5.102 17.938 0.743 1 97.12 71 VAL B CA 1
ATOM 1634 C C . VAL B 1 71 ? 5.148 16.453 1.065 1 97.12 71 VAL B C 1
ATOM 1636 O O . VAL B 1 71 ? 4.336 15.953 1.848 1 97.12 71 VAL B O 1
ATOM 1639 N N . ALA B 1 72 ? 6.113 15.758 0.446 1 97.69 72 ALA B N 1
ATOM 1640 C CA . ALA B 1 72 ? 6.262 14.32 0.613 1 97.69 72 ALA B CA 1
ATOM 1641 C C . ALA B 1 72 ? 6.426 13.953 2.084 1 97.69 72 ALA B C 1
ATOM 1643 O O . ALA B 1 72 ? 7.238 14.547 2.793 1 97.69 72 ALA B O 1
ATOM 1644 N N . MET B 1 73 ? 5.625 12.961 2.484 1 98.62 73 MET B N 1
ATOM 1645 C CA . MET B 1 73 ? 5.734 12.359 3.812 1 98.62 73 MET B CA 1
ATOM 1646 C C . MET B 1 73 ? 5.387 13.383 4.895 1 98.62 73 MET B C 1
ATOM 1648 O O . MET B 1 73 ? 5.852 13.266 6.031 1 98.62 73 MET B O 1
ATOM 1652 N N . ARG B 1 74 ? 4.629 14.422 4.551 1 98.62 74 ARG B N 1
ATOM 1653 C CA . ARG B 1 74 ? 4.246 15.469 5.496 1 98.62 74 ARG B CA 1
ATOM 1654 C C . ARG B 1 74 ? 2.773 15.836 5.34 1 98.62 74 ARG B C 1
ATOM 1656 O O . ARG B 1 74 ? 2.076 16.062 6.328 1 98.62 74 ARG B O 1
ATOM 1663 N N . THR B 1 75 ? 2.312 15.891 4.121 1 98.31 75 THR B N 1
ATOM 1664 C CA . THR B 1 75 ? 0.951 16.328 3.85 1 98.31 75 THR B CA 1
ATOM 1665 C C . THR B 1 75 ? -0.043 15.195 4.059 1 98.31 75 THR B C 1
ATOM 1667 O O . THR B 1 75 ? 0.167 14.086 3.568 1 98.31 75 THR B O 1
ATOM 1670 N N . ALA B 1 76 ? -1.062 15.453 4.707 1 98.38 76 ALA B N 1
ATOM 1671 C CA . ALA B 1 76 ? -2.137 14.492 4.938 1 98.38 76 ALA B CA 1
ATOM 1672 C C . ALA B 1 76 ? -3.49 15.078 4.551 1 98.38 76 ALA B C 1
ATOM 1674 O O . ALA B 1 76 ? -3.775 16.25 4.844 1 98.38 76 ALA B O 1
ATOM 1675 N N . ALA B 1 77 ? -4.277 14.281 3.867 1 98.31 77 ALA B N 1
ATOM 1676 C CA . ALA B 1 77 ? -5.695 14.57 3.674 1 98.31 77 ALA B CA 1
ATOM 1677 C C . ALA B 1 77 ? -6.543 13.898 4.746 1 98.31 77 ALA B C 1
ATOM 1679 O O . ALA B 1 77 ? -6.367 12.711 5.027 1 98.31 77 ALA B O 1
ATOM 1680 N N . ILE B 1 78 ? -7.469 14.602 5.332 1 97.94 78 ILE B N 1
ATOM 1681 C CA . ILE B 1 78 ? -8.305 14.094 6.418 1 97.94 78 ILE B CA 1
ATOM 1682 C C . ILE B 1 78 ? -9.766 14.484 6.168 1 97.94 78 ILE B C 1
ATOM 1684 O O . ILE B 1 78 ? -10.07 15.172 5.191 1 97.94 78 ILE B O 1
ATOM 1688 N N . ASP B 1 79 ? -10.602 13.891 6.969 1 97.56 79 ASP B N 1
ATOM 1689 C CA . ASP B 1 79 ? -11.961 14.406 7.098 1 97.56 79 ASP B CA 1
ATOM 1690 C C . ASP B 1 79 ? -11.992 15.648 7.988 1 97.56 79 ASP B C 1
ATOM 1692 O O . ASP B 1 79 ? -11.805 15.547 9.203 1 97.56 79 ASP B O 1
ATOM 1696 N N . ARG B 1 80 ? -12.289 16.688 7.367 1 95.88 80 ARG B N 1
ATOM 1697 C CA . ARG B 1 80 ? -12.211 17.953 8.102 1 95.88 80 ARG B CA 1
ATOM 1698 C C . ARG B 1 80 ? -13.258 18 9.211 1 95.88 80 ARG B C 1
ATOM 1700 O O . ARG B 1 80 ? -13.141 18.797 10.141 1 95.88 80 ARG B O 1
ATOM 1707 N N . ASN B 1 81 ? -14.32 17.203 9.102 1 95.12 81 ASN B N 1
ATOM 1708 C CA . ASN B 1 81 ? -15.328 17.172 10.156 1 95.12 81 ASN B CA 1
ATOM 1709 C C . ASN B 1 81 ? -14.836 16.391 11.375 1 95.12 81 ASN B C 1
ATOM 1711 O O . ASN B 1 81 ? -15.367 16.547 12.477 1 95.12 81 ASN B O 1
ATOM 1715 N N . LEU B 1 82 ? -13.914 15.523 11.141 1 95.12 82 LEU B N 1
ATOM 1716 C CA . LEU B 1 82 ? -13.32 14.75 12.219 1 95.12 82 LEU B CA 1
ATOM 1717 C C . LEU B 1 82 ? -12.094 15.461 12.781 1 95.12 82 LEU B C 1
ATOM 1719 O O . LEU B 1 82 ? -11.938 15.57 14 1 95.12 82 LEU B O 1
ATOM 1723 N N . ILE B 1 83 ? -11.203 15.945 11.922 1 95.31 83 ILE B N 1
ATOM 1724 C CA . ILE B 1 83 ? -9.984 16.672 12.25 1 95.31 83 ILE B CA 1
ATOM 1725 C C . ILE B 1 83 ? -9.93 17.984 11.461 1 95.31 83 ILE B C 1
ATOM 1727 O O . ILE B 1 83 ? -9.852 17.969 10.227 1 95.31 83 ILE B O 1
ATOM 1731 N N . PRO B 1 84 ? -9.867 19.016 12.141 1 95.44 84 PRO B N 1
ATOM 1732 C CA . PRO B 1 84 ? -9.836 20.297 11.422 1 95.44 84 PRO B CA 1
ATOM 1733 C C . PRO B 1 84 ? -8.562 20.469 10.594 1 95.44 84 PRO B C 1
ATOM 1735 O O . PRO B 1 84 ? -7.48 20.047 11.023 1 95.44 84 PRO B O 1
ATOM 1738 N N . ARG B 1 85 ? -8.688 21.078 9.414 1 96.56 85 ARG B N 1
ATOM 1739 C CA . ARG B 1 85 ? -7.492 21.453 8.664 1 96.56 85 ARG B CA 1
ATOM 1740 C C . ARG B 1 85 ? -6.555 22.312 9.523 1 96.56 85 ARG B C 1
ATOM 1742 O O . ARG B 1 85 ? -7 23 10.438 1 96.56 85 ARG B O 1
ATOM 1749 N N . ARG B 1 86 ? -5.332 22.266 9.219 1 97.5 86 ARG B N 1
ATOM 1750 C CA . ARG B 1 86 ? -4.254 23 9.875 1 97.5 86 ARG B CA 1
ATOM 1751 C C . ARG B 1 86 ? -3.961 22.422 11.25 1 97.5 86 ARG B C 1
ATOM 1753 O O . ARG B 1 86 ? -3.406 23.109 12.117 1 97.5 86 ARG B O 1
ATOM 1760 N N . THR B 1 87 ? -4.391 21.234 11.438 1 96.81 87 THR B N 1
ATOM 1761 C CA . THR B 1 87 ? -3.951 20.469 12.602 1 96.81 87 THR B CA 1
ATOM 1762 C C . THR B 1 87 ? -2.596 19.828 12.344 1 96.81 87 THR B C 1
ATOM 1764 O O . THR B 1 87 ? -2.355 19.281 11.258 1 96.81 87 THR B O 1
ATOM 1767 N N . ILE B 1 88 ? -1.721 19.891 13.305 1 97.75 88 ILE B N 1
ATOM 1768 C CA . ILE B 1 88 ? -0.503 19.094 13.312 1 97.75 88 ILE B CA 1
ATOM 1769 C C . ILE B 1 88 ? -0.795 17.719 13.914 1 97.75 88 ILE B C 1
ATOM 1771 O O . ILE B 1 88 ? -1.374 17.625 15 1 97.75 88 ILE B O 1
ATOM 1775 N N . LEU B 1 89 ? -0.391 16.719 13.148 1 97.75 89 LEU B N 1
ATOM 1776 C CA . LEU B 1 89 ? -0.647 15.344 13.578 1 97.75 89 LEU B CA 1
ATOM 1777 C C . LEU B 1 89 ? 0.655 14.641 13.945 1 97.75 89 LEU B C 1
ATOM 1779 O O . LEU B 1 89 ? 1.69 14.875 13.312 1 97.75 89 LEU B O 1
ATOM 1783 N N . PHE B 1 90 ? 0.54 13.844 14.969 1 98.19 90 PHE B N 1
ATOM 1784 C CA . PHE B 1 90 ? 1.6 12.891 15.258 1 98.19 90 PHE B CA 1
ATOM 1785 C C . PHE B 1 90 ? 1.125 11.461 15.008 1 98.19 90 PHE B C 1
ATOM 1787 O O . PHE B 1 90 ? 0.115 11.031 15.562 1 98.19 90 PHE B O 1
ATOM 1794 N N . ILE B 1 91 ? 1.822 10.758 14.062 1 98.06 91 ILE B N 1
ATOM 1795 C CA . ILE B 1 91 ? 1.528 9.367 13.734 1 98.06 91 ILE B CA 1
ATOM 1796 C C . ILE B 1 91 ? 2.699 8.477 14.148 1 98.06 91 ILE B C 1
ATOM 1798 O O . ILE B 1 91 ? 3.684 8.352 13.422 1 98.06 91 ILE B O 1
ATOM 1802 N N . LYS B 1 92 ? 2.541 7.816 15.195 1 97.12 92 LYS B N 1
ATOM 1803 C CA . LYS B 1 92 ? 3.656 7.141 15.859 1 97.12 92 LYS B CA 1
ATOM 1804 C C . LYS B 1 92 ? 4.238 6.047 14.969 1 97.12 92 LYS B C 1
ATOM 1806 O O . LYS B 1 92 ? 5.445 5.797 14.992 1 97.12 92 LYS B O 1
ATOM 1811 N N . GLU B 1 93 ? 3.391 5.332 14.172 1 98.06 93 GLU B N 1
ATOM 1812 C CA . GLU B 1 93 ? 3.846 4.223 13.336 1 98.06 93 GLU B CA 1
ATOM 1813 C C . GLU B 1 93 ? 4.797 4.703 12.25 1 98.06 93 GLU B C 1
ATOM 1815 O O . GLU B 1 93 ? 5.508 3.9 11.641 1 98.06 93 GLU B O 1
ATOM 1820 N N . THR B 1 94 ? 4.859 6.016 12 1 98.56 94 THR B N 1
ATOM 1821 C CA . THR B 1 94 ? 5.68 6.504 10.898 1 98.56 94 THR B CA 1
ATOM 1822 C C . THR B 1 94 ? 7.043 6.969 11.398 1 98.56 94 THR B C 1
ATOM 1824 O O . THR B 1 94 ? 7.914 7.324 10.609 1 98.56 94 THR B O 1
ATOM 1827 N N . VAL B 1 95 ? 7.219 6.988 12.695 1 98.56 95 VAL B N 1
ATOM 1828 C CA . VAL B 1 95 ? 8.516 7.355 13.258 1 98.56 95 VAL B CA 1
ATOM 1829 C C . VAL B 1 95 ? 9.586 6.375 12.773 1 98.56 95 VAL B C 1
ATOM 1831 O O . VAL B 1 95 ? 9.391 5.16 12.836 1 98.56 95 VAL B O 1
ATOM 1834 N N . GLY B 1 96 ? 10.656 6.922 12.227 1 98.56 96 GLY B N 1
ATOM 1835 C CA . GLY B 1 96 ? 11.789 6.098 11.844 1 98.56 96 GLY B CA 1
ATOM 1836 C C . GLY B 1 96 ? 11.766 5.695 10.375 1 98.56 96 GLY B C 1
ATOM 1837 O O . GLY B 1 96 ? 12.75 5.172 9.852 1 98.56 96 GLY B O 1
ATOM 1838 N N . LEU B 1 97 ? 10.664 5.875 9.695 1 98.62 97 LEU B N 1
ATOM 1839 C CA . LEU B 1 97 ? 10.625 5.582 8.266 1 98.62 97 LEU B CA 1
ATOM 1840 C C . LEU B 1 97 ? 11.617 6.449 7.504 1 98.62 97 LEU B C 1
ATOM 1842 O O . LEU B 1 97 ? 11.953 7.551 7.945 1 98.62 97 LEU B O 1
ATOM 1846 N N . SER B 1 98 ? 12.031 5.961 6.355 1 97.94 98 SER B N 1
ATOM 1847 C CA . SER B 1 98 ? 12.93 6.738 5.508 1 97.94 98 SER B CA 1
ATOM 1848 C C . SER B 1 98 ? 12.227 7.957 4.922 1 97.94 98 SER B C 1
ATOM 1850 O O . SER B 1 98 ? 11.07 7.871 4.5 1 97.94 98 SER B O 1
ATOM 1852 N N . MET B 1 99 ? 12.953 9.039 4.844 1 98.06 99 MET B N 1
ATOM 1853 C CA . MET B 1 99 ? 12.453 10.273 4.262 1 98.06 99 MET B CA 1
ATOM 1854 C C . MET B 1 99 ? 13.117 10.555 2.918 1 98.06 99 MET B C 1
ATOM 1856 O O . MET B 1 99 ? 14.211 10.062 2.648 1 98.06 99 MET B O 1
ATOM 1860 N N . PRO B 1 100 ? 12.43 11.359 2.104 1 95.25 100 PRO B N 1
ATOM 1861 C CA . PRO B 1 100 ? 13.008 11.672 0.795 1 95.25 100 PRO B CA 1
ATOM 1862 C C . PRO B 1 100 ? 14.359 12.383 0.899 1 95.25 100 PRO B C 1
ATOM 1864 O O . PRO B 1 100 ? 15.195 12.25 0.004 1 95.25 100 PRO B O 1
ATOM 1867 N N . ASP B 1 101 ? 14.57 13 1.917 1 95.06 101 ASP B N 1
ATOM 1868 C CA . ASP B 1 101 ? 15.82 13.75 2.059 1 95.06 101 ASP B CA 1
ATOM 1869 C C . ASP B 1 101 ? 16.906 12.883 2.688 1 95.06 101 ASP B C 1
ATOM 1871 O O . ASP B 1 101 ? 17.984 13.375 3.006 1 95.06 101 ASP B O 1
ATOM 1875 N N . GLY B 1 102 ? 16.656 11.727 2.904 1 97 102 GLY B N 1
ATOM 1876 C CA . GLY B 1 102 ? 17.641 10.805 3.434 1 97 102 GLY B CA 1
ATOM 1877 C C . GLY B 1 102 ? 17.562 10.641 4.941 1 97 102 GLY B C 1
ATOM 1878 O O . GLY B 1 102 ? 18.219 9.773 5.516 1 97 102 GLY B O 1
ATOM 1879 N N . GLY B 1 103 ? 16.797 11.422 5.539 1 97.94 103 GLY B N 1
ATOM 1880 C CA . GLY B 1 103 ? 16.625 11.312 6.98 1 97.94 103 GLY B CA 1
ATOM 1881 C C . GLY B 1 103 ? 15.57 10.289 7.379 1 97.94 103 GLY B C 1
ATOM 1882 O O . GLY B 1 103 ? 15.25 9.383 6.605 1 97.94 103 GLY B O 1
ATOM 1883 N N . THR B 1 104 ? 15.148 10.406 8.664 1 98.44 104 THR B N 1
ATOM 1884 C CA . THR B 1 104 ? 14.109 9.547 9.219 1 98.44 104 THR B CA 1
ATOM 1885 C C . THR B 1 104 ? 12.898 10.359 9.648 1 98.44 104 THR B C 1
ATOM 1887 O O . THR B 1 104 ? 13.031 11.508 10.07 1 98.44 104 THR B O 1
ATOM 1890 N N . HIS B 1 105 ? 11.773 9.75 9.531 1 98.75 105 HIS B N 1
ATOM 1891 C CA . HIS B 1 105 ? 10.516 10.438 9.82 1 98.75 105 HIS B CA 1
ATOM 1892 C C . HIS B 1 105 ? 10.336 10.648 11.32 1 98.75 105 HIS B C 1
ATOM 1894 O O . HIS B 1 105 ? 10.523 9.719 12.109 1 98.75 105 HIS B O 1
ATOM 1900 N N . ASP B 1 106 ? 9.961 11.836 11.727 1 98.25 106 ASP B N 1
ATOM 1901 C CA . ASP B 1 106 ? 9.789 12.18 13.133 1 98.25 106 ASP B CA 1
ATOM 1902 C C . ASP B 1 106 ? 8.352 11.961 13.586 1 98.25 106 ASP B C 1
ATOM 1904 O O . ASP B 1 106 ? 8.016 12.188 14.75 1 98.25 106 ASP B O 1
ATOM 1908 N N . GLY B 1 107 ? 7.531 11.516 12.734 1 98.44 107 GLY B N 1
ATOM 1909 C CA . GLY B 1 107 ? 6.164 11.164 13.07 1 98.44 107 GLY B CA 1
ATOM 1910 C C . GLY B 1 107 ? 5.176 12.289 12.812 1 98.44 107 GLY B C 1
ATOM 1911 O O . GLY B 1 107 ? 3.963 12.078 12.875 1 98.44 107 GLY B O 1
ATOM 1912 N N . TYR B 1 108 ? 5.637 13.508 12.422 1 98.12 108 TYR B N 1
ATOM 1913 C CA . TYR B 1 108 ? 4.734 14.648 12.305 1 98.12 108 TYR B CA 1
ATOM 1914 C C . TYR B 1 108 ? 4.23 14.797 10.875 1 98.12 108 TYR B C 1
ATOM 1916 O O . TYR B 1 108 ? 4.992 14.625 9.922 1 98.12 108 TYR B O 1
ATOM 1924 N N . TRP B 1 109 ? 3 15.016 10.742 1 98.31 109 TRP B N 1
ATOM 1925 C CA . TRP B 1 109 ? 2.244 15.273 9.523 1 98.31 109 TRP B CA 1
ATOM 1926 C C . TRP B 1 109 ? 1.379 16.516 9.68 1 98.31 109 TRP B C 1
ATOM 1928 O O . TRP B 1 109 ? 1.15 17 10.797 1 98.31 109 TRP B O 1
ATOM 1938 N N . TYR B 1 110 ? 0.926 17.031 8.586 1 98.5 110 TYR B N 1
ATOM 1939 C CA . TYR B 1 110 ? 0.113 18.234 8.586 1 98.5 110 TYR B CA 1
ATOM 1940 C C . TYR B 1 110 ? -1.207 18.016 7.859 1 98.5 110 TYR B C 1
ATOM 1942 O O . TYR B 1 110 ? -1.219 17.672 6.676 1 98.5 110 TYR B O 1
ATOM 1950 N N . ALA B 1 111 ? -2.256 18.188 8.57 1 97.81 111 ALA B N 1
ATOM 1951 C CA . ALA B 1 111 ? -3.586 18.109 7.969 1 97.81 111 ALA B CA 1
ATOM 1952 C C . ALA B 1 111 ? -3.908 19.344 7.152 1 97.81 111 ALA B C 1
ATOM 1954 O O . ALA B 1 111 ? -4.742 20.172 7.555 1 97.81 111 ALA B O 1
ATOM 1955 N N . SER B 1 112 ? -3.281 19.438 6.035 1 97.88 112 SER B N 1
ATOM 1956 C CA . SER B 1 112 ? -3.477 20.609 5.176 1 97.88 112 SER B CA 1
ATOM 1957 C C . SER B 1 112 ? -4.395 20.281 4.004 1 97.88 112 SER B C 1
ATOM 1959 O O . SER B 1 112 ? -4.879 21.172 3.314 1 97.88 112 SER B O 1
ATOM 1961 N N . ASP B 1 113 ? -4.598 19 3.752 1 96.69 113 ASP B N 1
ATOM 1962 C CA . ASP B 1 113 ? -5.422 18.547 2.637 1 96.69 113 ASP B CA 1
ATOM 1963 C C . ASP B 1 113 ? -6.719 17.906 3.135 1 96.69 113 ASP B C 1
ATOM 1965 O O . ASP B 1 113 ? -6.816 17.531 4.301 1 96.69 113 ASP B O 1
ATOM 1969 N N . VAL B 1 114 ? -7.672 18.031 2.213 1 92.5 114 VAL B N 1
ATOM 1970 C CA . VAL B 1 114 ? -8.922 17.297 2.395 1 92.5 114 VAL B CA 1
ATOM 1971 C C . VAL B 1 114 ? -9.312 16.609 1.089 1 92.5 114 VAL B C 1
ATOM 1973 O O . VAL B 1 114 ? -8.898 17.031 0.008 1 92.5 114 VAL B O 1
ATOM 1976 N N . GLY B 1 115 ? -10.031 15.555 1.212 1 82.25 115 GLY B N 1
ATOM 1977 C CA . GLY B 1 115 ? -10.477 14.836 0.029 1 82.25 115 GLY B CA 1
ATOM 1978 C C . GLY B 1 115 ? -11.922 14.383 0.113 1 82.25 115 GLY B C 1
ATOM 1979 O O . GLY B 1 115 ? -12.398 13.992 1.182 1 82.25 115 GLY B O 1
ATOM 1980 N N . GLY B 1 116 ? -12.516 14.531 -1.078 1 84.88 116 GLY B N 1
ATOM 1981 C CA . GLY B 1 116 ? -13.914 14.141 -1.15 1 84.88 116 GLY B CA 1
ATOM 1982 C C . GLY B 1 116 ? -14.164 12.711 -0.715 1 84.88 116 GLY B C 1
ATOM 1983 O O . GLY B 1 116 ? -15.211 12.398 -0.145 1 84.88 116 GLY B O 1
ATOM 1984 N N . ALA B 1 117 ? -13.188 11.898 -0.948 1 87.44 117 ALA B N 1
ATOM 1985 C CA . ALA B 1 117 ? -13.367 10.477 -0.66 1 87.44 117 ALA B CA 1
ATOM 1986 C C . ALA B 1 117 ? -12.789 10.117 0.706 1 87.44 117 ALA B C 1
ATOM 1988 O O . ALA B 1 117 ? -12.898 8.969 1.152 1 87.44 117 ALA B O 1
ATOM 1989 N N . ILE B 1 118 ? -12.055 11.039 1.284 1 95.38 118 ILE B N 1
ATOM 1990 C CA . ILE B 1 118 ? -11.469 10.828 2.6 1 95.38 118 ILE B CA 1
ATOM 1991 C C . ILE B 1 118 ? -12.438 11.289 3.684 1 95.38 118 ILE B C 1
ATOM 1993 O O . ILE B 1 118 ? -12.328 12.406 4.195 1 95.38 118 ILE B O 1
ATOM 1997 N N . LYS B 1 119 ? -13.367 10.406 4.105 1 95.75 119 LYS B N 1
ATOM 1998 C CA . LYS B 1 119 ? -14.43 10.711 5.059 1 95.75 119 LYS B CA 1
ATOM 1999 C C . LYS B 1 119 ? -14.375 9.773 6.262 1 95.75 119 LYS B C 1
ATOM 2001 O O . LYS B 1 119 ? -14.109 8.578 6.113 1 95.75 119 LYS B O 1
ATOM 2006 N N . GLY B 1 120 ? -14.609 10.258 7.383 1 96.38 120 GLY B N 1
ATOM 2007 C CA . GLY B 1 120 ? -14.609 9.469 8.609 1 96.38 120 GLY B CA 1
ATOM 2008 C C . GLY B 1 120 ? -13.211 9.109 9.078 1 96.38 120 GLY B C 1
ATOM 2009 O O . GLY B 1 120 ? -12.312 9.953 9.07 1 96.38 120 GLY B O 1
ATOM 2010 N N . GLN B 1 121 ? -13.109 7.926 9.609 1 96.94 121 GLN B N 1
ATOM 2011 C CA . GLN B 1 121 ? -11.844 7.484 10.195 1 96.94 121 GLN B CA 1
ATOM 2012 C C . GLN B 1 121 ? -10.844 7.078 9.117 1 96.94 121 GLN B C 1
ATOM 2014 O O . GLN B 1 121 ? -10.359 5.945 9.109 1 96.94 121 GLN B O 1
ATOM 2019 N N . ARG B 1 122 ? -10.617 8.062 8.25 1 97.44 122 ARG B N 1
ATOM 2020 C CA . ARG B 1 122 ? -9.695 7.84 7.145 1 97.44 122 ARG B CA 1
ATOM 2021 C C . ARG B 1 122 ? -8.672 8.969 7.055 1 97.44 122 ARG B C 1
ATOM 2023 O O . ARG B 1 122 ? -8.953 10.102 7.441 1 97.44 122 ARG B O 1
ATOM 2030 N N . ILE B 1 123 ? -7.535 8.602 6.57 1 97.88 123 ILE B N 1
ATOM 2031 C CA . ILE B 1 123 ? -6.457 9.547 6.293 1 97.88 123 ILE B CA 1
ATOM 2032 C C . ILE B 1 123 ? -5.73 9.148 5.016 1 97.88 123 ILE B C 1
ATOM 2034 O O . ILE B 1 123 ? -5.559 7.957 4.742 1 97.88 123 ILE B O 1
ATOM 2038 N N . ASP B 1 124 ? -5.391 10.086 4.23 1 97.94 124 ASP B N 1
ATOM 2039 C CA . ASP B 1 124 ? -4.594 9.859 3.027 1 97.94 124 ASP B CA 1
ATOM 2040 C C . ASP B 1 124 ? -3.234 10.547 3.135 1 97.94 124 ASP B C 1
ATOM 2042 O O . ASP B 1 124 ? -3.16 11.758 3.379 1 97.94 124 ASP B O 1
ATOM 2046 N N . LEU B 1 125 ? -2.209 9.789 3.023 1 98.31 125 LEU B N 1
ATOM 2047 C CA . LEU B 1 125 ? -0.864 10.297 3.266 1 98.31 125 LEU B CA 1
ATOM 2048 C C . LEU B 1 125 ? -0.103 10.469 1.955 1 98.31 125 LEU B C 1
ATOM 2050 O O . LEU B 1 125 ? 0.008 9.523 1.172 1 98.31 125 LEU B O 1
ATOM 2054 N N . PHE B 1 126 ? 0.391 11.641 1.761 1 97.81 126 PHE B N 1
ATOM 2055 C CA . PHE B 1 126 ? 1.15 11.93 0.55 1 97.81 126 PHE B CA 1
ATOM 2056 C C . PHE B 1 126 ? 2.588 11.445 0.684 1 97.81 126 PHE B C 1
ATOM 2058 O O . PHE B 1 126 ? 3.316 11.875 1.579 1 97.81 126 PHE B O 1
ATOM 2065 N N . THR B 1 127 ? 2.938 10.586 -0.311 1 98.12 127 THR B N 1
ATOM 2066 C CA . THR B 1 127 ? 4.234 9.953 -0.115 1 98.12 127 THR B CA 1
ATOM 2067 C C . THR B 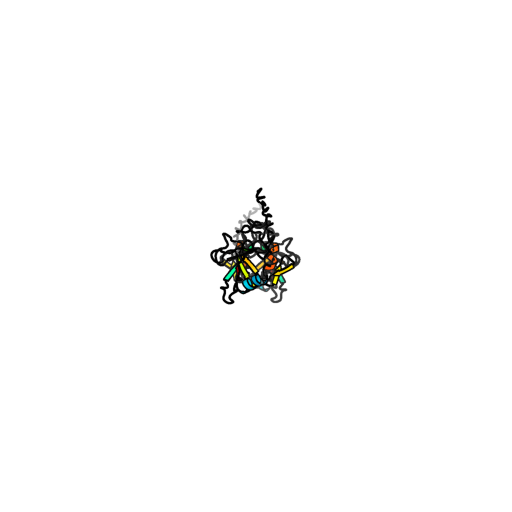1 127 ? 5.285 10.57 -1.034 1 98.12 127 THR B C 1
ATOM 2069 O O . THR B 1 127 ? 6.484 10.352 -0.853 1 98.12 127 THR B O 1
ATOM 2072 N N . GLY B 1 128 ? 4.895 11.344 -2.059 1 97.19 128 GLY B N 1
ATOM 2073 C CA . GLY B 1 128 ? 5.84 11.961 -2.975 1 97.19 128 GLY B CA 1
ATOM 2074 C C . GLY B 1 128 ? 5.551 11.648 -4.43 1 97.19 128 GLY B C 1
ATOM 2075 O O . GLY B 1 128 ? 4.391 11.484 -4.816 1 97.19 128 GLY B O 1
ATOM 2076 N N . ALA B 1 129 ? 6.57 11.695 -5.215 1 94.44 129 ALA B N 1
ATOM 2077 C CA . ALA B 1 129 ? 6.387 11.539 -6.656 1 94.44 129 ALA B CA 1
ATOM 2078 C C . ALA B 1 129 ? 6.445 10.062 -7.059 1 94.44 129 ALA B C 1
ATOM 2080 O O . ALA B 1 129 ? 7.379 9.352 -6.691 1 94.44 129 ALA B O 1
ATOM 2081 N N . GLY B 1 130 ? 5.383 9.656 -7.742 1 91.12 130 GLY B N 1
ATOM 2082 C CA . GLY B 1 130 ? 5.375 8.32 -8.312 1 91.12 130 GLY B CA 1
ATOM 2083 C C . GLY B 1 130 ? 5.039 7.242 -7.301 1 91.12 130 GLY B C 1
ATOM 2084 O O . GLY B 1 130 ? 5.164 7.457 -6.094 1 91.12 130 GLY B O 1
ATOM 2085 N N . ALA B 1 131 ? 4.738 6.066 -7.828 1 88.12 131 ALA B N 1
ATOM 2086 C CA . ALA B 1 131 ? 4.344 4.938 -6.992 1 88.12 131 ALA B CA 1
ATOM 2087 C C . ALA B 1 131 ? 5.504 4.473 -6.117 1 88.12 131 ALA B C 1
ATOM 2089 O O . ALA B 1 131 ? 5.293 3.982 -5.004 1 88.12 131 ALA B O 1
ATOM 2090 N N . GLY B 1 132 ? 6.734 4.668 -6.602 1 90.88 132 GLY B N 1
ATOM 2091 C CA . GLY B 1 132 ? 7.914 4.293 -5.836 1 90.88 132 GLY B CA 1
ATOM 2092 C C . GLY B 1 132 ? 8.031 5.031 -4.516 1 90.88 132 GLY B C 1
ATOM 2093 O O . GLY B 1 132 ? 8.695 4.559 -3.592 1 90.88 132 GLY B O 1
ATOM 2094 N N . SER B 1 133 ? 7.383 6.133 -4.418 1 96 133 SER B N 1
ATOM 2095 C CA . SER B 1 133 ? 7.453 6.922 -3.193 1 96 133 SER B CA 1
ATOM 2096 C C . SER B 1 133 ? 6.719 6.234 -2.049 1 96 133 SER B C 1
ATOM 2098 O O . SER B 1 133 ? 6.879 6.609 -0.886 1 96 133 SER B O 1
ATOM 2100 N N . MET B 1 134 ? 5.953 5.215 -2.279 1 96 134 MET B N 1
ATOM 2101 C CA . MET B 1 134 ? 5.164 4.52 -1.266 1 96 134 MET B CA 1
ATOM 2102 C C . MET B 1 134 ? 6.008 3.477 -0.541 1 96 134 MET B C 1
ATOM 2104 O O . MET B 1 134 ? 5.598 2.945 0.491 1 96 134 MET B O 1
ATOM 2108 N N . LYS B 1 135 ? 7.184 3.264 -0.954 1 95.56 135 LYS B N 1
ATOM 2109 C CA . LYS B 1 135 ? 8.023 2.168 -0.479 1 95.56 135 LYS B CA 1
ATOM 2110 C C . LYS B 1 135 ? 8.242 2.254 1.029 1 95.56 135 LYS B C 1
ATOM 2112 O O . LYS B 1 135 ? 8.102 1.258 1.74 1 95.56 135 LYS B O 1
ATOM 2117 N N . PRO B 1 136 ? 8.531 3.445 1.55 1 97.94 136 PRO B N 1
ATOM 2118 C CA . PRO B 1 136 ? 8.789 3.5 2.99 1 97.94 136 PRO B CA 1
ATOM 2119 C C . PRO B 1 136 ? 7.578 3.105 3.826 1 97.94 136 PRO B C 1
ATOM 2121 O O . PRO B 1 136 ? 7.719 2.762 5.004 1 97.94 136 PRO B O 1
ATOM 2124 N N . MET B 1 137 ? 6.414 3.051 3.236 1 98.31 137 MET B N 1
ATOM 2125 C CA . MET B 1 137 ? 5.176 2.828 3.98 1 98.31 137 MET B CA 1
ATOM 2126 C C . MET B 1 137 ? 4.824 1.345 4.02 1 98.31 137 MET B C 1
ATOM 2128 O O . MET B 1 137 ? 3.939 0.931 4.77 1 98.31 137 MET B O 1
ATOM 2132 N N . ARG B 1 138 ? 5.543 0.551 3.334 1 96.12 138 ARG B N 1
ATOM 2133 C CA . ARG B 1 138 ? 5.215 -0.847 3.07 1 96.12 138 ARG B CA 1
ATOM 2134 C C . ARG B 1 138 ? 5.188 -1.655 4.363 1 96.12 138 ARG B C 1
ATOM 2136 O O . ARG B 1 138 ? 4.383 -2.58 4.504 1 96.12 138 ARG B O 1
ATOM 2143 N N . PRO B 1 139 ? 5.965 -1.301 5.363 1 96.75 139 PRO B N 1
ATOM 2144 C CA . PRO B 1 139 ? 5.984 -2.123 6.578 1 96.75 139 PRO B CA 1
ATOM 2145 C C . PRO B 1 139 ? 4.789 -1.861 7.488 1 96.75 139 PRO B C 1
ATOM 2147 O O . PRO B 1 139 ? 4.57 -2.596 8.453 1 96.75 139 PRO B O 1
ATOM 2150 N N . LEU B 1 140 ? 4 -0.934 7.18 1 98.12 140 LEU B N 1
ATOM 2151 C CA . LEU B 1 140 ? 3.004 -0.469 8.133 1 98.12 140 LEU B CA 1
ATOM 2152 C C . LEU B 1 140 ? 1.7 -1.245 7.98 1 98.12 140 LEU B C 1
ATOM 2154 O O . LEU B 1 140 ? 1.305 -1.588 6.867 1 98.12 140 LEU B O 1
ATOM 2158 N N . ASN B 1 141 ? 1.045 -1.445 9.141 1 97.5 141 ASN B N 1
ATOM 2159 C CA . ASN B 1 141 ? -0.381 -1.754 9.125 1 97.5 141 ASN B CA 1
ATOM 2160 C C . ASN B 1 141 ? -1.223 -0.51 8.859 1 97.5 141 ASN B C 1
ATOM 2162 O O . ASN B 1 141 ? -1.525 0.25 9.781 1 97.5 141 ASN B O 1
ATOM 2166 N N . LEU B 1 142 ? -1.648 -0.352 7.609 1 98.12 142 LEU B N 1
ATOM 2167 C CA . LEU B 1 142 ? -2.309 0.881 7.195 1 98.12 142 LEU B CA 1
ATOM 2168 C C . LEU B 1 142 ? -3.789 0.853 7.559 1 98.12 142 LEU B C 1
ATOM 2170 O O . LEU B 1 142 ? -4.5 1.84 7.359 1 98.12 142 LEU B O 1
ATOM 2174 N N . SER B 1 143 ? -4.266 -0.25 8.203 1 96.69 143 SER B N 1
ATOM 2175 C CA . SER B 1 143 ? -5.668 -0.324 8.594 1 96.69 143 SER B CA 1
ATOM 2176 C C . SER B 1 143 ? -5.891 0.263 9.984 1 96.69 143 SER B C 1
ATOM 2178 O O . SER B 1 143 ? -7.031 0.432 10.422 1 96.69 143 SER B O 1
ATOM 2180 N N . GLN B 1 144 ? -4.695 0.54 10.594 1 95.56 144 GLN B N 1
ATOM 2181 C CA . GLN B 1 144 ? -4.836 1.041 11.961 1 95.56 144 GLN B CA 1
ATOM 2182 C C . GLN B 1 144 ? -3.645 1.91 12.352 1 95.56 144 GLN B C 1
ATOM 2184 O O . GLN B 1 144 ? -2.766 1.468 13.094 1 95.56 144 GLN B O 1
ATOM 2189 N N . LEU B 1 145 ? -3.689 3.115 12.016 1 97.62 145 LEU B N 1
ATOM 2190 C CA . LEU B 1 145 ? -2.66 4.047 12.453 1 97.62 145 LEU B CA 1
ATOM 2191 C C . LEU B 1 145 ? -3.117 4.82 13.688 1 97.62 145 LEU B C 1
ATOM 2193 O O . LEU B 1 145 ? -4.281 5.219 13.781 1 97.62 145 LEU B O 1
ATOM 2197 N N . THR B 1 146 ? -2.221 5.031 14.633 1 97.25 146 THR B N 1
ATOM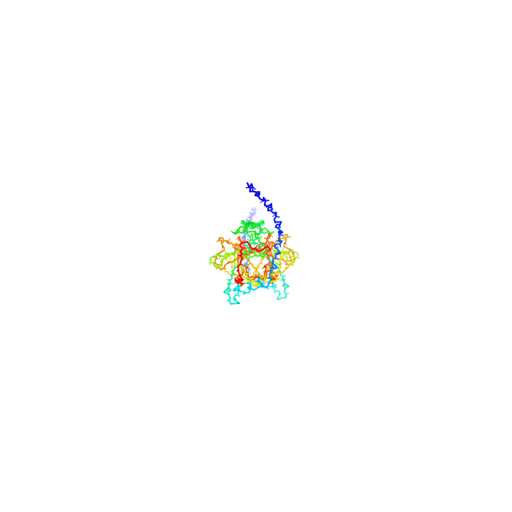 2198 C CA . THR B 1 146 ? -2.473 5.871 15.797 1 97.25 146 THR B CA 1
ATOM 2199 C C . THR B 1 146 ? -2.162 7.332 15.484 1 97.25 146 THR B C 1
ATOM 2201 O O . THR B 1 146 ? -1.001 7.699 15.297 1 97.25 146 THR B O 1
ATOM 2204 N N . VAL B 1 147 ? -3.197 8.133 15.484 1 97.62 147 VAL B N 1
ATOM 2205 C CA . VAL B 1 147 ? -3.057 9.531 15.102 1 97.62 147 VAL B CA 1
ATOM 2206 C C . VAL B 1 147 ? -3.441 10.438 16.266 1 97.62 147 VAL B C 1
ATOM 2208 O O . VAL B 1 147 ? -4.547 10.328 16.812 1 97.62 147 VAL B O 1
ATOM 2211 N N . THR B 1 148 ? -2.531 11.312 16.625 1 96.75 148 THR B N 1
ATOM 2212 C CA . THR B 1 148 ? -2.742 12.258 17.719 1 96.75 148 THR B CA 1
ATOM 2213 C C . THR B 1 148 ? -2.625 13.695 17.219 1 96.75 148 THR B C 1
ATOM 2215 O O . THR B 1 148 ? -1.737 14.008 16.438 1 96.75 148 THR B O 1
ATOM 2218 N N . LYS B 1 149 ? -3.549 14.484 17.641 1 95.62 149 LYS B N 1
ATOM 2219 C CA . LYS B 1 149 ? -3.387 15.914 17.406 1 95.62 149 LYS B CA 1
ATOM 2220 C C . LYS B 1 149 ? -2.246 16.484 18.234 1 95.62 149 LYS B C 1
ATOM 2222 O O . LYS B 1 149 ? -2.203 16.297 19.453 1 95.62 149 LYS B O 1
ATOM 2227 N N . ALA B 1 150 ? -1.395 17.25 17.562 1 95.81 150 ALA B N 1
ATOM 2228 C CA . ALA B 1 150 ? -0.179 17.719 18.234 1 95.81 150 ALA B CA 1
ATOM 2229 C C . ALA B 1 150 ? -0.096 19.234 18.25 1 95.81 150 ALA B C 1
ATOM 2231 O O . ALA B 1 150 ? 0.821 19.812 18.844 1 95.81 150 ALA B O 1
ATOM 2232 N N . GLY B 1 151 ? -0.928 19.891 17.609 1 94.81 151 GLY B N 1
ATOM 2233 C CA . GLY B 1 151 ? -0.931 21.328 17.531 1 94.81 151 GLY B CA 1
ATOM 2234 C C . GLY B 1 151 ? -1.629 21.875 16.297 1 94.81 151 GLY B C 1
ATOM 2235 O O . GLY B 1 151 ? -2.457 21.188 15.703 1 94.81 151 GLY B O 1
ATOM 2236 N N . GLN B 1 152 ? -1.414 23.078 16.047 1 96.19 152 GLN B N 1
ATOM 2237 C CA . GLN B 1 152 ? -1.956 23.75 14.867 1 96.19 152 GLN B CA 1
ATOM 2238 C C . GLN B 1 152 ? -0.872 24.531 14.133 1 96.19 152 GLN B C 1
ATOM 2240 O O . GLN B 1 152 ? 0.187 24.812 14.703 1 96.19 152 GLN B O 1
ATOM 2245 N N . PHE B 1 153 ? -1.033 24.734 12.898 1 96.31 153 PHE B N 1
ATOM 2246 C CA . PHE B 1 153 ? -0.184 25.641 12.117 1 96.31 153 PHE B CA 1
ATOM 2247 C C . PHE B 1 153 ? -1.019 26.703 11.422 1 96.31 153 PHE B C 1
ATOM 2249 O O . PHE B 1 153 ? -2.242 26.578 11.344 1 96.31 153 PHE B O 1
ATOM 2256 N N . LYS B 1 154 ? -0.394 27.766 11.07 1 95.31 154 LYS B N 1
ATOM 2257 C CA . LYS B 1 154 ? -1.061 28.844 10.352 1 95.31 154 LYS B CA 1
ATOM 2258 C C . LYS B 1 154 ? -0.62 28.891 8.891 1 95.31 154 LYS B C 1
ATOM 2260 O O . LYS B 1 154 ? 0.547 28.641 8.578 1 95.31 154 LYS B O 1
ATOM 2265 N N . GLY B 1 155 ? -1.615 29.344 8.062 1 96.44 155 GLY B N 1
ATOM 2266 C CA . GLY B 1 155 ? -1.281 29.375 6.648 1 96.44 155 GLY B CA 1
ATOM 2267 C C . GLY B 1 155 ? -0.99 28.016 6.062 1 96.44 155 GLY B C 1
ATOM 2268 O O . GLY B 1 155 ? -1.819 27.109 6.148 1 96.44 155 GLY B O 1
ATOM 2269 N N . CYS B 1 156 ? 0.166 27.953 5.48 1 97.81 156 CYS B N 1
ATOM 2270 C CA . CYS B 1 156 ? 0.613 26.688 4.914 1 97.81 156 CYS B CA 1
ATOM 2271 C C . CYS B 1 156 ? 1.546 25.969 5.875 1 97.81 156 CYS B C 1
ATOM 2273 O O . CYS B 1 156 ? 2.168 26.594 6.734 1 97.81 156 CYS B O 1
ATOM 2275 N N . PRO B 1 157 ? 1.565 24.594 5.688 1 94.44 157 PRO B N 1
ATOM 2276 C CA . PRO B 1 157 ? 2.533 23.859 6.504 1 94.44 157 PRO B CA 1
ATOM 2277 C C . PRO B 1 157 ? 3.971 24.328 6.281 1 94.44 157 PRO B C 1
ATOM 2279 O O . PRO B 1 157 ? 4.297 24.828 5.207 1 94.44 157 PRO B O 1
ATOM 2282 N N . PRO B 1 158 ? 4.789 24.109 7.293 1 86.94 158 PRO B N 1
ATOM 2283 C CA . PRO B 1 158 ? 6.203 24.438 7.086 1 86.94 158 PRO B CA 1
ATOM 2284 C C . PRO B 1 158 ? 6.891 23.484 6.105 1 86.94 158 PRO B C 1
ATOM 2286 O O . PRO B 1 158 ? 6.52 22.312 6.016 1 86.94 158 PRO B O 1
ATOM 2289 N N . ASN B 1 159 ? 7.73 23.969 5.188 1 73.12 159 ASN B N 1
ATOM 2290 C CA . ASN B 1 159 ? 8.461 23.141 4.23 1 73.12 159 ASN B CA 1
ATOM 2291 C C . ASN B 1 159 ? 9.57 22.344 4.91 1 73.12 159 ASN B C 1
ATOM 2293 O O . ASN B 1 159 ? 10.117 22.781 5.93 1 73.12 159 ASN B O 1
#

Secondary structure (DSSP, 8-state):
--------------------------HHHHHHHHHHS---TTS-EEEEEEEEEEETSTT--SB-TTSPBP-TTTEEEE-TTTS-TTEEEEEGGGTT-B-TTSSB--SEEEEEEE-TT--SSEEEEEEEESGGGGGGGTTS-TT-EEEEEEEE--SSPP-/--------------------------HHHHHHHHHHS---TTS-EEEEEEEEEEETSTT--SB-TTSPBP-TTTEEEE-TTTS-TTEEEEEGGGTT-B-TTSSB--SEEEEEEE-TT--SSEEEEEEEESGGGGGGGTTS-TT-EEEEEEEE--SSPP-

Radius of gyration: 35.57 Å; Cα contacts (8 Å, |Δi|>4): 578; chains: 2; bounding box: 42×185×89 Å

InterPro domains:
  IPR010611 3D domain [PF06725] (74-131)
  IPR026044 Membrane-bound lytic murein transglycosylase A [PTHR30124] (65-131)
  IPR036908 RlpA-like domain superfamily [G3DSA:2.40.40.10] (45-143)
  IPR036908 RlpA-like domain superfamily [SSF50685] (58-132)